Protein AF-A0A091B925-F1 (afdb_monomer)

Foldseek 3Di:
DDDDDDDDDDDDDDDDDDDDDDDDDDDDDDDDDDDDDDDDDDDDDDDDDDDDDDPPPDPPPDPPPQPPDQDPDAAAFDPLVLVLLVQLVVLLVVLVVCVVVPDDLVRLLVSLVSLLVSLVSCVVDGDDDPVLVVNCVVLNVLSNVLSVCCNPPNRDVVSSVSSVVSSVVVVSRYDDPVSVVVVVVVD

Secondary structure (DSSP, 8-state):
-------PPP----------------------------------------------------------PPPSSPEEPPHHHHHHHHHHHHHHHHHHHHTTTT--HHHHHH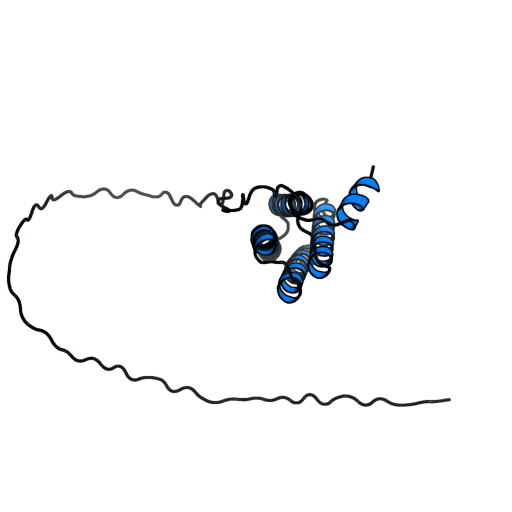HHHHHHHHHHHHHHH----HHHHHHHHHHHHHHHHHHHHHHHH---HHHHHHHHHHHHHHHHHEE-HHHHHHHHTT-

Radius of gyration: 28.23 Å; Cα contacts (8 Å, |Δi|>4): 114; chains: 1; bounding box: 94×61×62 Å

pLDDT: mean 75.88, std 23.44, range [34.59, 98.88]

Sequence (187 aa):
MENAMHPTLPHALVALVLALPALVASSAGGEPPVDAQSTQATEHDGAHAAEDAQDGHGNHGHDADADAGLPATRWASDAPLREGMRRVRAATEALSHGAHGHLDEAQVKAVAAELEAAVQDMIARCRLDPEPDAALHPLLASVLRASAALAAEGFDPSVLADLEAVLARYPQLFEDADWSEDHNASA

Solvent-accessible surface area (backbone atoms only — not comparable to full-atom values): 12235 Å² total; per-residue (Å²): 137,86,79,88,76,88,84,84,82,83,85,83,82,81,86,84,82,89,80,89,81,84,88,84,90,86,88,82,90,84,85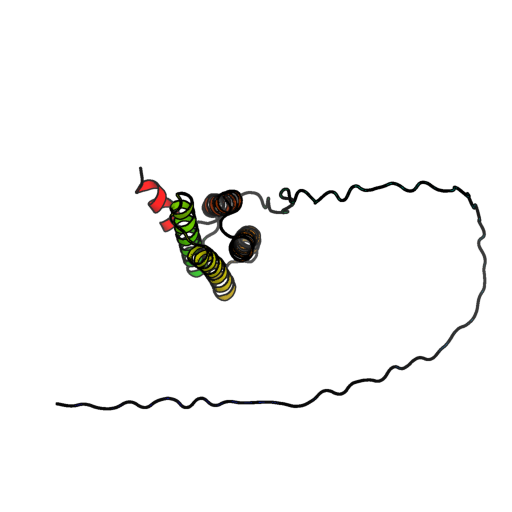,88,84,88,87,82,88,84,90,82,88,82,88,81,91,80,82,88,81,90,81,80,83,79,87,67,79,71,76,84,69,77,85,58,98,60,78,74,67,78,54,99,62,55,40,82,59,54,71,43,47,55,51,23,53,50,50,41,48,54,41,50,51,54,50,56,61,21,72,78,77,71,55,52,69,73,52,34,35,50,39,16,52,50,39,39,52,28,49,55,50,22,73,76,59,51,84,66,58,71,66,63,43,61,67,43,47,59,50,51,52,50,44,44,51,40,18,52,46,24,57,75,74,34,90,49,74,65,49,51,50,53,49,52,48,43,63,65,47,46,71,57,45,32,48,53,74,71,69,59,53,61,66,64,75,77,111

Mean predicted aligned error: 17.0 Å

Nearest PDB structures (foldseek):
  6dhz-assembly1_C-2  TM=6.726E-01  e=5.330E-01  Escherichia coli
  6dhz-assembly1_D-2  TM=6.353E-01  e=5.330E-01  Escherichia coli
  4z36-assembly1_A  TM=6.708E-01  e=1.059E+00  Homo sapiens
  5uig-assembly1_A  TM=5.022E-01  e=2.104E+00  Homo sapiens
  9ivk-assembly1_A  TM=5.289E-01  e=3.385E+00  artificial sequences

Organism: NCBI:txid1384056

Structure (mmCIF, N/CA/C/O backbone):
data_AF-A0A091B925-F1
#
_entry.id   AF-A0A091B925-F1
#
loop_
_atom_site.group_PDB
_atom_site.id
_atom_site.type_symbol
_atom_site.label_atom_id
_atom_site.label_alt_id
_atom_site.label_comp_id
_atom_site.label_asym_id
_atom_site.label_entity_id
_atom_site.label_seq_id
_atom_site.pdbx_PDB_ins_code
_atom_site.Cartn_x
_atom_site.Cartn_y
_atom_site.Cartn_z
_atom_site.occupancy
_atom_site.B_iso_or_equiv
_atom_site.auth_seq_id
_atom_site.auth_comp_id
_atom_site.auth_asym_id
_atom_site.auth_atom_id
_atom_site.pdbx_PDB_model_num
ATOM 1 N N . MET A 1 1 ? -42.451 -24.963 -19.418 1.00 47.03 1 MET A N 1
ATOM 2 C CA . MET A 1 1 ? -41.363 -25.239 -20.378 1.00 47.03 1 MET A CA 1
ATOM 3 C C . MET A 1 1 ? -40.070 -24.768 -19.722 1.00 47.03 1 MET A C 1
ATOM 5 O O . MET A 1 1 ? -39.541 -23.730 -20.075 1.00 47.03 1 MET A O 1
ATOM 9 N N . GLU A 1 2 ? -39.721 -25.282 -18.545 1.00 48.41 2 GLU A N 1
ATOM 10 C CA . GLU A 1 2 ? -39.121 -26.612 -18.332 1.00 48.41 2 GLU A CA 1
ATOM 11 C C . GLU A 1 2 ? -37.857 -26.817 -19.169 1.00 48.41 2 GLU A C 1
ATOM 13 O O . GLU A 1 2 ? -37.942 -27.154 -20.344 1.00 48.41 2 GLU A O 1
ATOM 18 N N . ASN A 1 3 ? -36.706 -26.602 -18.529 1.00 49.66 3 ASN A N 1
ATOM 19 C CA . ASN A 1 3 ? -35.538 -27.483 -18.586 1.00 49.66 3 ASN A CA 1
ATOM 20 C C . ASN A 1 3 ? -34.668 -27.103 -17.366 1.00 49.66 3 ASN A C 1
ATOM 22 O O . ASN A 1 3 ? -34.204 -25.970 -17.287 1.00 49.66 3 ASN A O 1
ATOM 26 N N . ALA A 1 4 ? -34.729 -27.845 -16.252 1.00 54.50 4 ALA A N 1
ATOM 27 C CA . ALA A 1 4 ? -33.903 -29.027 -15.945 1.00 54.50 4 ALA A CA 1
ATOM 28 C C . ALA A 1 4 ? -32.396 -28.717 -16.013 1.00 54.50 4 ALA A C 1
ATOM 30 O O . ALA A 1 4 ? -31.941 -28.107 -16.967 1.00 54.50 4 ALA A O 1
ATOM 31 N N . MET A 1 5 ? -31.504 -29.159 -15.137 1.00 55.31 5 MET A N 1
ATOM 32 C CA . MET A 1 5 ? -31.482 -29.949 -13.904 1.00 55.31 5 MET A CA 1
ATOM 33 C C . MET A 1 5 ? -29.967 -30.005 -13.611 1.00 55.31 5 MET A C 1
ATOM 35 O O . MET A 1 5 ? -29.186 -30.255 -14.529 1.00 55.31 5 MET A O 1
ATOM 39 N N . HIS A 1 6 ? -29.533 -29.719 -12.384 1.00 53.41 6 HIS A N 1
ATOM 40 C CA . HIS A 1 6 ? -28.112 -29.742 -11.999 1.00 53.41 6 HIS A CA 1
ATOM 41 C C . HIS A 1 6 ? -27.487 -31.135 -12.198 1.00 53.41 6 HIS A C 1
ATOM 43 O O . HIS A 1 6 ? -28.200 -32.141 -12.183 1.00 53.41 6 HIS A O 1
ATOM 49 N N . PRO A 1 7 ? -26.149 -31.227 -12.240 1.00 60.53 7 PRO A N 1
ATOM 50 C CA . PRO A 1 7 ? -25.552 -31.994 -11.149 1.00 60.53 7 PRO A CA 1
ATOM 51 C C . PRO A 1 7 ? -24.355 -31.330 -10.458 1.00 60.53 7 PRO A C 1
ATOM 53 O O . PRO A 1 7 ? -23.437 -30.774 -11.054 1.00 60.53 7 PRO A O 1
ATOM 56 N N . THR A 1 8 ? -24.424 -31.474 -9.143 1.00 56.66 8 THR A N 1
ATOM 57 C CA . THR A 1 8 ? -23.471 -31.203 -8.071 1.00 56.66 8 THR A CA 1
ATOM 58 C C . THR A 1 8 ? -22.206 -32.061 -8.178 1.00 56.66 8 THR A C 1
ATOM 60 O O . THR A 1 8 ? -22.306 -33.279 -8.335 1.00 56.66 8 THR A O 1
ATOM 63 N N . LEU A 1 9 ? -21.024 -31.456 -8.019 1.00 60.53 9 LEU A N 1
ATOM 64 C CA . LEU A 1 9 ? -19.755 -32.180 -7.884 1.00 60.53 9 LEU A CA 1
ATOM 65 C C . LEU A 1 9 ? -19.585 -32.752 -6.457 1.00 60.53 9 LEU A C 1
ATOM 67 O O . LEU A 1 9 ? -19.847 -32.037 -5.485 1.00 60.53 9 LEU A O 1
ATOM 71 N N . PRO A 1 10 ? -19.112 -34.003 -6.293 1.00 63.59 10 PRO A N 1
ATOM 72 C CA . PRO A 1 10 ? -18.799 -34.561 -4.982 1.00 63.59 10 PRO A CA 1
ATOM 73 C C . PRO A 1 10 ? -17.439 -34.071 -4.459 1.00 63.59 10 PRO A C 1
ATOM 75 O O . PRO A 1 10 ? -16.431 -34.090 -5.163 1.00 63.59 10 PRO A O 1
ATOM 78 N N . HIS A 1 11 ? -17.425 -33.682 -3.184 1.00 46.53 11 HIS A N 1
ATOM 79 C CA . HIS A 1 11 ? -16.225 -33.388 -2.405 1.00 46.53 11 HIS A CA 1
ATOM 80 C C . HIS A 1 11 ? -15.493 -34.701 -2.090 1.00 46.53 11 HIS A C 1
ATOM 82 O O . HIS A 1 11 ? -15.976 -35.508 -1.295 1.00 46.53 11 HIS A O 1
ATOM 88 N N . ALA A 1 12 ? -14.331 -34.924 -2.705 1.00 56.81 12 ALA A N 1
ATOM 89 C CA . ALA A 1 12 ? -13.431 -36.007 -2.324 1.00 56.81 12 ALA A CA 1
ATOM 90 C C . ALA A 1 12 ? -12.520 -35.526 -1.186 1.00 56.81 12 ALA A C 1
ATOM 92 O O . ALA A 1 12 ? -11.548 -34.803 -1.387 1.00 56.81 12 ALA A O 1
ATOM 93 N N . LEU A 1 13 ? -12.889 -35.921 0.027 1.00 50.81 13 LEU A N 1
ATOM 94 C CA . LEU A 1 13 ? -12.159 -35.709 1.268 1.00 50.81 13 LEU A CA 1
ATOM 95 C C . LEU A 1 13 ? -11.029 -36.753 1.331 1.00 50.81 13 LEU A C 1
ATOM 97 O O . LEU A 1 13 ? -11.286 -37.923 1.605 1.00 50.81 13 LEU A O 1
ATOM 101 N N . VAL A 1 14 ? -9.787 -36.364 1.029 1.00 49.97 14 VAL A N 1
ATOM 102 C CA . VAL A 1 14 ? -8.609 -37.227 1.226 1.00 49.97 14 VAL A CA 1
ATOM 103 C C . VAL A 1 14 ? -7.967 -36.858 2.557 1.00 49.97 14 VAL A C 1
ATOM 105 O O . VAL A 1 14 ? -7.179 -35.923 2.655 1.00 49.97 14 VAL A O 1
ATOM 108 N N . ALA A 1 15 ? -8.339 -37.599 3.598 1.00 49.47 15 ALA A N 1
ATOM 109 C CA . ALA A 1 15 ? -7.610 -37.633 4.856 1.00 49.47 15 ALA A CA 1
ATOM 110 C C . ALA A 1 15 ? -6.413 -38.584 4.698 1.00 49.47 15 ALA A C 1
ATOM 112 O O . ALA A 1 15 ? -6.598 -39.796 4.589 1.00 49.47 15 ALA A O 1
ATOM 113 N N . LEU A 1 16 ? -5.193 -38.042 4.684 1.00 47.53 16 LEU A N 1
ATOM 114 C CA . LEU A 1 16 ? -3.962 -38.824 4.802 1.00 47.53 16 LEU A CA 1
ATOM 115 C C . LEU A 1 16 ? -3.342 -38.554 6.176 1.00 47.53 16 LEU A C 1
ATOM 117 O O . LEU A 1 16 ? -2.737 -37.515 6.420 1.00 47.53 16 LEU A O 1
ATOM 121 N N . VAL A 1 17 ? -3.554 -39.509 7.076 1.00 51.56 17 VAL A N 1
ATOM 122 C CA . VAL A 1 17 ? -2.913 -39.627 8.390 1.00 51.56 17 VAL A CA 1
ATOM 123 C C . VAL A 1 17 ? -1.756 -40.627 8.261 1.00 51.56 17 VAL A C 1
ATOM 125 O O . VAL A 1 17 ? -1.855 -41.543 7.446 1.00 51.56 17 VAL A O 1
ATOM 128 N N . LEU A 1 18 ? -0.759 -40.496 9.153 1.00 44.75 18 LEU A N 1
ATOM 129 C CA . LEU A 1 18 ? 0.352 -41.417 9.492 1.00 44.75 18 LEU A CA 1
ATOM 130 C C . LEU A 1 18 ? 1.695 -41.036 8.833 1.00 44.75 18 LEU A C 1
ATOM 132 O O . LEU A 1 18 ? 1.757 -40.850 7.629 1.00 44.75 18 LEU A O 1
ATOM 136 N N . ALA A 1 19 ? 2.834 -40.944 9.525 1.00 52.28 19 ALA A N 1
ATOM 137 C CA . ALA A 1 19 ? 3.183 -41.217 10.918 1.00 52.28 19 ALA A CA 1
ATOM 138 C C . ALA A 1 19 ? 4.544 -40.558 11.243 1.00 52.28 19 ALA A C 1
ATOM 140 O O . ALA A 1 19 ? 5.420 -40.484 10.382 1.00 52.28 19 ALA A O 1
ATOM 141 N N . LEU A 1 20 ? 4.733 -40.136 12.497 1.00 50.06 20 LEU A N 1
ATOM 142 C CA . LEU A 1 20 ? 6.056 -39.881 13.082 1.00 50.06 20 LEU A CA 1
ATOM 143 C C . LEU A 1 20 ? 6.790 -41.208 13.342 1.00 50.06 20 LEU A C 1
ATOM 145 O O . LEU A 1 20 ? 6.153 -42.195 13.719 1.00 50.06 20 LEU A O 1
ATOM 149 N N . PRO A 1 21 ? 8.131 -41.186 13.314 1.00 57.44 21 PRO A N 1
ATOM 150 C CA . PRO A 1 21 ? 8.841 -41.699 14.478 1.00 57.44 21 PRO A CA 1
ATOM 151 C C . PRO A 1 21 ? 9.895 -40.718 14.998 1.00 57.44 21 PRO A C 1
ATOM 153 O O . PRO A 1 21 ? 10.630 -40.071 14.254 1.00 57.44 21 PRO A O 1
ATOM 156 N N . ALA A 1 22 ? 9.950 -40.650 16.324 1.00 46.91 22 ALA A N 1
ATOM 157 C CA . ALA A 1 22 ? 10.976 -39.982 17.095 1.00 46.91 22 ALA A CA 1
ATOM 158 C C . ALA A 1 22 ? 12.236 -40.857 17.243 1.00 46.91 22 ALA A C 1
ATOM 160 O O . ALA A 1 22 ? 12.144 -42.079 17.335 1.00 46.91 22 ALA A O 1
ATOM 161 N N . LEU A 1 23 ? 13.364 -40.160 17.417 1.00 51.34 23 LEU A N 1
ATOM 162 C CA . LEU A 1 23 ? 14.467 -40.473 18.332 1.00 51.34 23 LEU A CA 1
ATOM 163 C C . LEU A 1 23 ? 15.472 -41.582 17.959 1.00 51.34 23 LEU A C 1
ATOM 165 O O . LEU A 1 23 ? 15.222 -42.769 18.136 1.00 51.34 23 LEU A O 1
ATOM 169 N N . VAL A 1 24 ? 16.712 -41.157 17.689 1.00 56.16 24 VAL A N 1
ATOM 170 C CA . VAL A 1 24 ? 17.882 -41.727 18.377 1.00 56.16 24 VAL A CA 1
ATOM 171 C C . VAL A 1 24 ? 18.964 -40.657 18.566 1.00 56.16 24 VAL A C 1
ATOM 173 O O . VAL A 1 24 ? 19.445 -40.049 17.614 1.00 56.16 24 VAL A O 1
ATOM 176 N N . ALA A 1 25 ? 19.312 -40.413 19.828 1.00 50.16 25 ALA A N 1
ATOM 177 C CA . ALA A 1 25 ? 20.512 -39.700 20.239 1.00 50.16 25 ALA A CA 1
ATOM 178 C C . ALA A 1 25 ? 21.694 -40.678 20.203 1.00 50.16 25 ALA A C 1
ATOM 180 O O . ALA A 1 25 ? 21.586 -41.781 20.736 1.00 50.16 25 ALA A O 1
ATOM 181 N N . SER A 1 26 ? 22.816 -40.279 19.602 1.00 61.00 26 SER A N 1
ATOM 182 C CA . SER A 1 26 ? 24.064 -41.043 19.653 1.00 61.00 26 SER A CA 1
ATOM 183 C C . SER A 1 26 ? 25.193 -40.128 20.110 1.00 61.00 26 SER A C 1
ATOM 185 O O . SER A 1 26 ? 25.661 -39.278 19.356 1.00 61.00 26 SER A O 1
ATOM 187 N N . SER A 1 27 ? 25.608 -40.303 21.362 1.00 53.34 27 SER A N 1
ATOM 188 C CA . SER A 1 27 ? 26.758 -39.662 21.993 1.00 53.34 27 SER A CA 1
ATOM 189 C C . SER A 1 27 ? 27.808 -40.716 22.356 1.00 53.34 27 SER A C 1
ATOM 191 O O . SER A 1 27 ? 27.536 -41.642 23.113 1.00 53.34 27 SER A O 1
ATOM 193 N N . ALA A 1 28 ? 29.011 -40.555 21.807 1.00 53.72 28 ALA A N 1
ATOM 194 C CA . ALA A 1 28 ? 30.304 -41.095 22.252 1.00 53.72 28 ALA A CA 1
ATOM 195 C C . ALA A 1 28 ? 31.346 -40.430 21.327 1.00 53.72 28 ALA A C 1
ATOM 197 O O . ALA A 1 28 ? 31.184 -40.488 20.115 1.00 53.72 28 ALA A O 1
ATOM 198 N N . GLY A 1 29 ? 32.344 -39.666 21.764 1.00 46.50 29 GLY A N 1
ATOM 199 C CA . GLY A 1 29 ? 33.249 -39.872 22.890 1.00 46.50 29 GLY A CA 1
ATOM 200 C C . GLY A 1 29 ? 34.633 -40.179 22.303 1.00 46.50 29 GLY A C 1
ATOM 201 O O . GLY A 1 29 ? 34.849 -41.296 21.844 1.00 46.50 29 GLY A O 1
ATOM 202 N N . GLY A 1 30 ? 35.540 -39.193 22.274 1.00 37.44 30 GLY A N 1
ATOM 203 C CA . GLY A 1 30 ? 36.900 -39.377 21.750 1.00 37.44 30 GLY A CA 1
ATOM 204 C C . GLY A 1 30 ? 37.791 -38.127 21.786 1.00 37.44 30 GLY A C 1
ATOM 205 O O . GLY A 1 30 ? 38.019 -37.510 20.753 1.00 37.44 30 GLY A O 1
ATOM 206 N N . GLU A 1 31 ? 38.317 -37.786 22.964 1.00 44.22 31 GLU A N 1
ATOM 207 C CA . GLU A 1 31 ? 39.637 -37.129 23.137 1.00 44.22 31 GLU A CA 1
ATOM 208 C C . GLU A 1 31 ? 40.708 -38.246 23.290 1.00 44.22 31 GLU A C 1
ATOM 210 O O . GLU A 1 31 ? 40.268 -39.378 23.535 1.00 44.22 31 GLU A O 1
ATOM 215 N N . PRO A 1 32 ? 42.059 -38.055 23.222 1.00 56.16 32 PRO A N 1
ATOM 216 C CA . PRO A 1 32 ? 42.910 -36.850 23.431 1.00 56.16 32 PRO A CA 1
ATOM 217 C C . PRO A 1 32 ? 44.149 -36.840 22.449 1.00 56.16 32 PRO A C 1
ATOM 219 O O . PRO A 1 32 ? 44.028 -37.482 21.404 1.00 56.16 32 PRO A O 1
ATOM 222 N N . PRO A 1 33 ? 45.357 -36.245 22.690 1.00 54.19 33 PRO A N 1
ATOM 223 C CA . PRO A 1 33 ? 45.848 -35.373 23.765 1.00 54.19 33 PRO A CA 1
ATOM 224 C C . PRO A 1 33 ? 46.603 -34.085 23.338 1.00 54.19 33 PRO A C 1
ATOM 226 O O . PRO A 1 33 ? 46.914 -33.828 22.179 1.00 54.19 33 PRO A O 1
ATOM 229 N N . VAL A 1 34 ? 46.875 -33.311 24.391 1.00 57.69 34 VAL A N 1
ATOM 230 C CA . VAL A 1 34 ? 47.613 -32.053 24.577 1.00 57.69 34 VAL A CA 1
ATOM 231 C C . VAL A 1 34 ? 49.045 -32.008 24.021 1.00 57.69 34 VAL A C 1
ATOM 233 O O . VAL A 1 34 ? 49.741 -33.014 24.060 1.00 57.69 34 VAL A O 1
ATOM 236 N N . ASP A 1 35 ? 49.496 -30.820 23.586 1.00 42.41 35 ASP A N 1
ATOM 237 C CA . ASP A 1 35 ? 50.653 -30.101 24.159 1.00 42.41 35 ASP A CA 1
ATOM 238 C C . ASP A 1 35 ? 50.904 -28.732 23.478 1.00 42.41 35 ASP A C 1
ATOM 240 O O . ASP A 1 35 ? 50.524 -28.509 22.332 1.00 42.41 35 ASP A O 1
ATOM 244 N N . ALA A 1 36 ? 51.618 -27.859 24.204 1.00 47.78 36 ALA A N 1
ATOM 245 C CA . ALA A 1 36 ? 52.226 -26.573 23.805 1.00 47.78 36 ALA A CA 1
ATOM 246 C C . ALA A 1 36 ? 51.428 -25.261 24.017 1.00 47.78 36 ALA A C 1
ATOM 248 O O . ALA A 1 36 ? 51.025 -24.560 23.095 1.00 47.78 36 ALA A O 1
ATOM 249 N N . GLN A 1 37 ? 51.304 -24.910 25.301 1.00 40.31 37 GLN A N 1
ATOM 250 C CA . GLN A 1 37 ? 51.624 -23.604 25.914 1.00 40.31 37 GLN A CA 1
ATOM 251 C C . GLN A 1 37 ? 51.848 -22.384 24.989 1.00 40.31 37 GLN A C 1
ATOM 253 O O . GLN A 1 37 ? 52.835 -22.296 24.261 1.00 40.31 37 GLN A O 1
ATOM 258 N N . SER A 1 38 ? 51.067 -21.328 25.225 1.00 44.31 38 SER A N 1
ATOM 259 C CA . SER A 1 38 ? 51.605 -19.966 25.336 1.00 44.31 38 SER A CA 1
ATOM 260 C C . SER A 1 38 ? 50.782 -19.168 26.342 1.00 44.31 38 SER A C 1
ATOM 262 O O . SER A 1 38 ? 49.601 -18.894 26.162 1.00 44.31 38 SER A O 1
ATOM 264 N N . THR A 1 39 ? 51.440 -18.866 27.452 1.00 44.19 39 THR A N 1
ATOM 265 C CA . THR A 1 39 ? 50.994 -18.066 28.587 1.00 44.19 39 THR A CA 1
ATOM 266 C C . THR A 1 39 ? 50.796 -16.598 28.210 1.00 44.19 39 THR A C 1
ATOM 268 O O . THR A 1 39 ? 51.694 -16.010 27.607 1.00 44.19 39 THR A O 1
ATOM 271 N N . GLN A 1 40 ? 49.707 -15.984 28.679 1.00 46.31 40 GLN A N 1
ATOM 272 C CA . GLN A 1 40 ? 49.748 -14.711 29.414 1.00 46.31 40 GLN A CA 1
ATOM 273 C C . GLN A 1 40 ? 48.387 -14.432 30.064 1.00 46.31 40 GLN A C 1
ATOM 275 O O . GLN A 1 40 ? 47.397 -14.156 29.393 1.00 46.31 40 GLN A O 1
ATOM 280 N N . ALA A 1 41 ? 48.374 -14.535 31.391 1.00 45.00 41 ALA A N 1
ATOM 281 C CA . ALA A 1 41 ? 47.340 -14.006 32.259 1.00 45.00 41 ALA A CA 1
ATOM 282 C C . ALA A 1 41 ? 47.601 -12.511 32.486 1.00 45.00 41 ALA A C 1
ATOM 284 O O . ALA A 1 41 ? 48.738 -12.137 32.764 1.00 45.00 41 ALA A O 1
ATOM 285 N N . THR A 1 42 ? 46.548 -11.700 32.425 1.00 44.56 42 THR A N 1
ATOM 286 C CA . THR A 1 42 ? 46.383 -10.542 33.309 1.00 44.56 42 THR A CA 1
ATOM 287 C C . THR A 1 42 ? 44.908 -10.463 33.658 1.00 44.56 42 THR A C 1
ATOM 289 O O . THR A 1 42 ? 44.058 -10.155 32.826 1.00 44.56 42 THR A O 1
ATOM 292 N N . GLU A 1 43 ? 44.642 -10.799 34.909 1.00 39.94 43 GLU A N 1
ATOM 293 C CA . GLU A 1 43 ? 43.401 -10.590 35.630 1.00 39.94 43 GLU A CA 1
ATOM 294 C C . GLU A 1 43 ? 43.328 -9.101 36.018 1.00 39.94 43 GLU A C 1
ATOM 296 O O . GLU A 1 43 ? 44.314 -8.542 36.501 1.00 39.94 43 GLU A O 1
ATOM 301 N N . HIS A 1 44 ? 42.182 -8.446 35.819 1.00 43.97 44 HIS A N 1
ATOM 302 C CA . HIS A 1 44 ? 41.852 -7.206 36.523 1.00 43.97 44 HIS A CA 1
ATOM 303 C C . HIS A 1 44 ? 40.441 -7.355 37.095 1.00 43.97 44 HIS A C 1
ATOM 305 O O . HIS A 1 44 ? 39.450 -7.382 36.367 1.00 43.97 44 HIS A O 1
ATOM 311 N N . ASP A 1 45 ? 40.412 -7.522 38.412 1.00 44.38 45 ASP A N 1
ATOM 312 C CA . ASP A 1 45 ? 39.249 -7.508 39.290 1.00 44.38 45 ASP A CA 1
ATOM 313 C C . ASP A 1 45 ? 38.647 -6.093 39.333 1.00 44.38 45 ASP A C 1
ATOM 315 O O . ASP A 1 45 ? 39.362 -5.110 39.529 1.00 44.38 45 ASP A O 1
ATOM 319 N N . GLY A 1 46 ? 37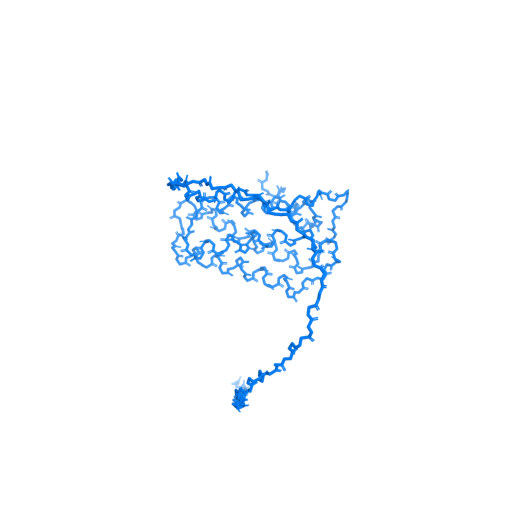.338 -5.974 39.114 1.00 40.16 46 GLY A N 1
ATOM 320 C CA . GLY A 1 46 ? 36.638 -4.692 39.076 1.00 40.16 46 GLY A CA 1
ATOM 321 C C . GLY A 1 46 ? 35.150 -4.869 39.343 1.00 40.16 46 GLY A C 1
ATOM 322 O O . GLY A 1 46 ? 34.374 -5.193 38.451 1.00 40.16 46 GLY A O 1
ATOM 323 N N . ALA A 1 47 ? 34.786 -4.686 40.605 1.00 40.66 47 ALA A N 1
ATOM 324 C CA . ALA A 1 47 ? 33.466 -4.867 41.181 1.00 40.66 47 ALA A CA 1
ATOM 325 C C . ALA A 1 47 ? 32.385 -3.868 40.702 1.00 40.66 47 ALA A C 1
ATOM 327 O O . ALA A 1 47 ? 32.657 -2.695 40.474 1.00 40.66 47 ALA A O 1
ATOM 328 N N . HIS A 1 48 ? 31.146 -4.376 40.679 1.00 42.88 48 HIS A N 1
ATOM 329 C CA . HIS A 1 48 ? 29.839 -3.730 40.885 1.00 42.88 48 HIS A CA 1
ATOM 330 C C . HIS A 1 48 ? 29.590 -2.299 40.362 1.00 42.88 48 HIS A C 1
ATOM 332 O O . HIS A 1 48 ? 29.897 -1.317 41.033 1.00 42.88 48 HIS A O 1
ATOM 338 N N . ALA A 1 49 ? 28.772 -2.207 39.311 1.00 39.44 49 ALA A N 1
ATOM 339 C CA . ALA A 1 49 ? 27.705 -1.213 39.228 1.00 39.44 49 ALA A CA 1
ATOM 340 C C . ALA A 1 49 ? 26.475 -1.859 38.575 1.00 39.44 49 ALA A C 1
ATOM 342 O O . ALA A 1 49 ? 26.539 -2.390 37.469 1.00 39.44 49 ALA A O 1
ATOM 343 N N . ALA A 1 50 ? 25.373 -1.893 39.323 1.00 47.56 50 ALA A N 1
ATOM 344 C CA . ALA A 1 50 ? 24.052 -2.141 38.779 1.00 47.56 50 ALA A CA 1
ATOM 345 C C . ALA A 1 50 ? 23.595 -0.835 38.129 1.00 47.56 50 ALA A C 1
ATO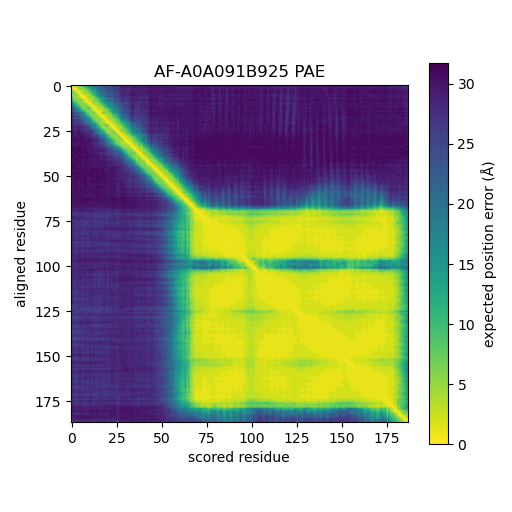M 347 O O . ALA A 1 50 ? 23.374 0.149 38.834 1.00 47.56 50 ALA A O 1
ATOM 348 N N . GLU A 1 51 ? 23.471 -0.833 36.807 1.00 42.19 51 GLU A N 1
ATOM 349 C CA . GLU A 1 51 ? 22.801 0.238 36.083 1.00 42.19 51 GLU A CA 1
ATOM 350 C C . GLU A 1 51 ? 21.386 -0.210 35.725 1.00 42.19 51 GLU A C 1
ATOM 352 O O . GLU A 1 51 ? 21.139 -1.157 34.979 1.00 42.19 51 GLU A O 1
ATOM 357 N N . ASP A 1 52 ? 20.481 0.473 36.414 1.00 40.25 52 ASP A N 1
ATOM 358 C CA . ASP A 1 52 ? 19.044 0.521 36.268 1.00 40.25 52 ASP A CA 1
ATOM 359 C C . ASP A 1 52 ? 18.644 1.028 34.876 1.00 40.25 52 ASP A C 1
ATOM 361 O O . ASP A 1 52 ? 19.187 2.006 34.367 1.00 40.25 52 ASP A O 1
ATOM 365 N N . ALA A 1 53 ? 17.674 0.314 34.307 1.00 49.06 53 ALA A N 1
ATOM 366 C CA . ALA A 1 53 ? 16.648 0.765 33.379 1.00 49.06 53 ALA A CA 1
ATOM 367 C C . ALA A 1 53 ? 16.989 1.909 32.412 1.00 49.06 53 ALA A C 1
ATOM 369 O O . ALA A 1 53 ? 16.816 3.081 32.734 1.00 49.06 53 ALA A O 1
ATOM 370 N N . GLN A 1 54 ? 17.199 1.541 31.147 1.00 46.22 54 GLN A N 1
ATOM 371 C CA . GLN A 1 54 ? 16.483 2.184 30.045 1.00 46.22 54 GLN A CA 1
ATOM 372 C C . GLN A 1 54 ? 16.007 1.096 29.078 1.00 46.22 54 GLN A C 1
ATOM 374 O O . GLN A 1 54 ? 16.682 0.761 28.107 1.00 46.22 54 GLN A O 1
ATOM 379 N N . ASP A 1 55 ? 14.827 0.536 29.363 1.00 44.91 55 ASP A N 1
ATOM 380 C CA . ASP A 1 55 ? 13.957 -0.025 28.327 1.00 44.91 55 ASP A CA 1
ATOM 381 C C . ASP A 1 55 ? 13.543 1.155 27.439 1.00 44.91 55 ASP A C 1
ATOM 383 O O . ASP A 1 55 ? 12.545 1.841 27.653 1.00 44.91 55 ASP A O 1
ATOM 387 N N . GLY A 1 56 ? 14.434 1.505 26.517 1.00 39.62 56 GLY A N 1
ATOM 388 C CA . GLY A 1 56 ? 14.090 2.346 25.398 1.00 39.62 56 GLY A CA 1
ATOM 389 C C . GLY A 1 56 ? 13.196 1.501 24.518 1.00 39.62 56 GLY A C 1
ATOM 390 O O . GLY A 1 56 ? 13.704 0.710 23.726 1.00 39.62 56 GLY A O 1
ATOM 391 N N . HIS A 1 57 ? 11.879 1.657 24.665 1.00 50.97 57 HIS A N 1
ATOM 392 C CA . HIS A 1 57 ? 10.950 1.331 23.597 1.00 50.97 57 HIS A CA 1
ATOM 393 C C . HIS A 1 57 ? 11.504 1.977 22.336 1.00 50.97 57 HIS A C 1
ATOM 395 O O . HIS A 1 57 ? 11.498 3.203 22.192 1.00 50.97 57 HIS A O 1
ATOM 401 N N . GLY A 1 58 ? 12.098 1.126 21.500 1.00 42.16 58 GLY A N 1
ATOM 402 C CA . GLY A 1 58 ? 12.729 1.517 20.265 1.00 42.16 58 GLY A CA 1
ATOM 403 C C . GLY A 1 58 ? 11.721 2.343 19.502 1.00 42.16 58 GLY A C 1
ATOM 404 O O . GLY A 1 58 ? 10.671 1.851 19.099 1.00 42.16 58 GLY A O 1
ATOM 405 N N . ASN A 1 59 ? 12.044 3.618 19.343 1.00 42.56 59 ASN A N 1
ATOM 406 C CA . ASN A 1 59 ? 11.536 4.414 18.256 1.00 42.56 59 ASN A CA 1
ATOM 407 C C . ASN A 1 59 ? 11.776 3.575 16.997 1.00 42.56 59 ASN A C 1
ATOM 409 O O . ASN A 1 59 ? 12.902 3.531 16.504 1.00 42.56 59 ASN A O 1
ATOM 413 N N . HIS A 1 60 ? 10.745 2.879 16.507 1.00 47.47 60 HIS A N 1
ATOM 414 C CA . HIS A 1 60 ? 10.713 2.281 15.175 1.00 47.47 60 HIS A CA 1
ATOM 415 C C . HIS A 1 60 ? 10.655 3.419 14.146 1.00 47.47 60 HIS A C 1
ATOM 417 O O . HIS A 1 60 ? 9.755 3.514 13.320 1.00 47.47 60 HIS A O 1
ATOM 423 N N . GLY A 1 61 ? 11.600 4.348 14.245 1.00 41.47 61 GLY A N 1
ATOM 424 C CA . GLY A 1 61 ? 11.847 5.361 13.253 1.00 41.47 61 GLY A CA 1
ATOM 425 C C . GLY A 1 61 ? 12.581 4.680 12.130 1.00 41.47 61 GLY A C 1
ATOM 426 O O . GLY A 1 61 ? 13.791 4.569 12.195 1.00 41.47 61 GLY A O 1
ATOM 427 N N . HIS A 1 62 ? 11.823 4.218 11.141 1.00 49.06 62 HIS A N 1
ATOM 428 C CA . HIS A 1 62 ? 12.216 4.239 9.737 1.00 49.06 62 HIS A CA 1
ATOM 429 C C . HIS A 1 62 ? 13.654 3.806 9.383 1.00 49.06 62 HIS A C 1
ATOM 431 O O . HIS A 1 62 ? 14.197 4.275 8.389 1.00 49.06 62 HIS A O 1
ATOM 437 N N . ASP A 1 63 ? 14.240 2.831 10.077 1.00 41.34 63 ASP A N 1
ATOM 438 C CA . ASP A 1 63 ? 15.341 2.037 9.524 1.00 41.34 63 ASP A CA 1
ATOM 439 C C . ASP A 1 63 ? 14.744 0.974 8.593 1.00 41.34 63 ASP A C 1
ATOM 441 O O . ASP A 1 63 ? 14.813 -0.233 8.815 1.00 41.34 63 ASP A O 1
ATOM 445 N N . ALA A 1 64 ? 14.050 1.447 7.561 1.00 48.09 64 ALA A N 1
ATOM 446 C CA . ALA A 1 64 ? 13.902 0.679 6.351 1.00 48.09 64 ALA A CA 1
ATOM 447 C C . ALA A 1 64 ? 15.090 1.087 5.487 1.00 48.09 64 ALA A C 1
ATOM 449 O O . ALA A 1 64 ? 15.136 2.207 4.978 1.00 48.09 64 ALA A O 1
ATOM 450 N N . ASP A 1 65 ? 16.045 0.178 5.315 1.00 45.75 65 ASP A N 1
ATOM 451 C CA . ASP A 1 65 ? 16.876 0.095 4.119 1.00 45.75 65 ASP A CA 1
ATOM 452 C C . ASP A 1 65 ? 15.951 0.069 2.878 1.00 45.75 65 ASP A C 1
ATOM 454 O O . ASP A 1 65 ? 15.652 -0.976 2.308 1.00 45.75 65 ASP A O 1
ATOM 458 N N . ALA A 1 66 ? 15.378 1.217 2.520 1.00 48.88 66 ALA A N 1
ATOM 459 C CA . ALA A 1 66 ? 14.341 1.373 1.504 1.00 48.88 66 ALA A CA 1
ATOM 460 C C . ALA A 1 66 ? 14.501 2.680 0.721 1.00 48.88 66 ALA A C 1
ATOM 462 O O . ALA A 1 66 ? 13.581 3.095 0.022 1.00 48.88 66 ALA A O 1
ATOM 463 N N . ASP A 1 67 ? 15.682 3.299 0.761 1.00 53.59 67 ASP A N 1
ATOM 464 C CA . ASP A 1 67 ? 16.082 4.216 -0.304 1.00 53.59 67 ASP A CA 1
ATOM 465 C C . ASP A 1 67 ? 16.896 3.441 -1.345 1.00 53.59 67 ASP A C 1
ATOM 467 O O . ASP A 1 67 ? 18.065 3.704 -1.619 1.00 53.59 67 ASP A O 1
ATOM 471 N N . ALA A 1 68 ? 16.257 2.439 -1.958 1.00 59.31 68 ALA A N 1
ATOM 472 C CA . ALA A 1 68 ? 16.560 2.201 -3.357 1.00 59.31 68 ALA A CA 1
ATOM 473 C C . ALA A 1 68 ? 16.144 3.497 -4.065 1.00 59.31 68 ALA A C 1
ATOM 475 O O . ALA A 1 68 ? 14.950 3.807 -4.171 1.00 59.31 68 ALA A O 1
ATOM 476 N N . GLY A 1 69 ? 17.139 4.318 -4.406 1.00 74.00 69 GLY A N 1
ATOM 477 C CA . GLY A 1 69 ? 16.927 5.612 -5.041 1.00 74.00 69 GLY A CA 1
ATOM 478 C C . GLY A 1 69 ? 16.000 5.497 -6.253 1.00 74.00 69 GLY A C 1
ATOM 479 O O . GLY A 1 69 ? 15.830 4.426 -6.838 1.00 74.00 69 GLY A O 1
ATOM 480 N N . LEU A 1 70 ? 15.373 6.611 -6.630 1.00 88.00 70 LEU A N 1
ATOM 481 C CA . LEU A 1 70 ? 14.487 6.629 -7.794 1.00 88.00 70 LEU A CA 1
ATOM 482 C C . LEU A 1 70 ? 15.233 6.157 -9.051 1.00 88.00 70 LEU A C 1
ATOM 484 O O . LEU A 1 70 ? 16.363 6.603 -9.286 1.00 88.00 70 LEU A O 1
ATOM 488 N N . PRO A 1 71 ? 14.620 5.300 -9.885 1.00 91.62 71 PRO A N 1
ATOM 489 C CA . PRO A 1 71 ? 15.240 4.916 -11.138 1.00 91.62 71 PRO A CA 1
ATOM 490 C C . PRO A 1 71 ? 15.314 6.118 -12.085 1.00 91.62 71 PRO A C 1
ATOM 492 O O . PRO A 1 71 ? 14.443 6.990 -12.090 1.00 91.62 71 PRO A O 1
ATOM 495 N N . ALA A 1 72 ? 16.335 6.150 -12.946 1.00 91.19 72 ALA A N 1
ATOM 496 C CA . ALA A 1 72 ? 16.466 7.196 -13.968 1.00 91.19 72 ALA A CA 1
ATOM 497 C C . ALA A 1 72 ? 15.294 7.191 -14.972 1.00 91.19 72 ALA A C 1
ATOM 499 O O . ALA A 1 72 ? 14.998 8.198 -15.611 1.00 91.19 72 ALA A O 1
ATOM 500 N N . THR A 1 73 ? 14.633 6.046 -15.134 1.00 94.06 73 THR A N 1
ATOM 501 C C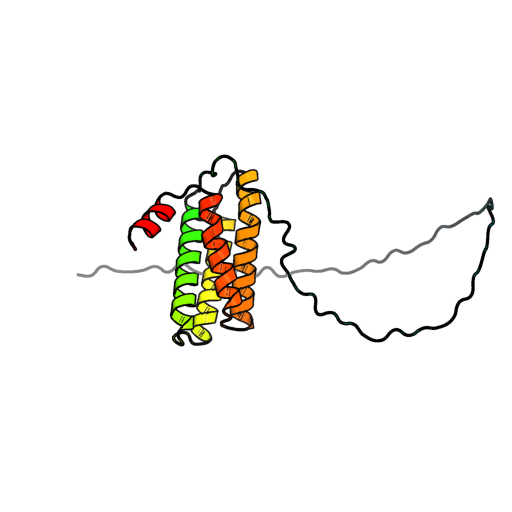A . THR A 1 73 ? 13.387 5.881 -15.883 1.00 94.06 73 THR A CA 1
ATOM 502 C C . THR A 1 73 ? 12.505 4.924 -15.104 1.00 94.06 73 THR A C 1
ATOM 504 O O . THR A 1 73 ? 12.984 3.887 -14.656 1.00 94.06 73 THR A O 1
ATOM 507 N N . ARG A 1 74 ? 11.229 5.273 -14.933 1.00 95.75 74 ARG A N 1
ATOM 508 C CA . ARG A 1 74 ? 10.259 4.417 -14.245 1.00 95.75 74 ARG A CA 1
ATOM 509 C C . ARG A 1 74 ? 10.160 3.056 -14.931 1.00 95.75 74 ARG A C 1
ATOM 511 O O . ARG A 1 74 ? 10.226 2.978 -16.155 1.00 95.75 74 ARG A O 1
ATOM 518 N N . TRP A 1 75 ? 9.990 1.997 -14.149 1.00 97.00 75 TRP A N 1
ATOM 519 C CA . TRP A 1 75 ? 9.828 0.648 -14.682 1.00 97.00 75 TRP A CA 1
ATOM 520 C C . TRP A 1 75 ? 8.398 0.418 -15.171 1.00 97.00 75 TRP A C 1
ATOM 522 O O . TRP A 1 75 ? 7.443 0.926 -14.586 1.00 97.00 75 TRP A O 1
ATOM 532 N N . ALA A 1 76 ? 8.222 -0.398 -16.208 1.00 95.62 76 ALA A N 1
ATOM 533 C CA . ALA A 1 76 ? 6.891 -0.810 -16.638 1.00 95.62 76 ALA A CA 1
ATOM 534 C C . ALA A 1 76 ? 6.191 -1.625 -15.535 1.00 95.62 76 ALA A C 1
ATOM 536 O O . ALA A 1 76 ? 6.776 -2.551 -14.973 1.00 95.62 76 ALA A O 1
ATOM 537 N N . SER A 1 77 ? 4.927 -1.308 -15.250 1.00 95.88 77 SER A N 1
ATOM 538 C CA . SER A 1 77 ? 4.074 -2.150 -14.406 1.00 95.88 77 SER A CA 1
ATOM 539 C C . SER A 1 77 ? 3.423 -3.272 -15.217 1.00 95.88 77 SER A C 1
ATOM 541 O O . SER A 1 77 ? 3.131 -3.130 -16.411 1.00 95.88 77 SER A O 1
ATOM 543 N N . ASP A 1 78 ? 3.107 -4.383 -14.559 1.00 96.56 78 ASP A N 1
ATOM 544 C CA . ASP A 1 78 ? 2.246 -5.421 -15.116 1.00 96.56 78 ASP A CA 1
ATOM 545 C C . ASP A 1 78 ? 0.798 -5.295 -14.606 1.00 96.56 78 ASP A C 1
ATOM 547 O O . ASP A 1 78 ? 0.465 -4.447 -13.777 1.00 96.56 78 ASP A O 1
ATOM 551 N N . ALA A 1 79 ? -0.114 -6.089 -15.175 1.00 96.38 79 ALA A N 1
ATOM 552 C CA . ALA A 1 79 ? -1.535 -5.977 -14.844 1.00 96.38 79 ALA A CA 1
ATOM 553 C C . ALA A 1 79 ? -1.858 -6.313 -13.371 1.00 96.38 79 ALA A C 1
ATOM 555 O O . ALA A 1 79 ? -2.643 -5.567 -12.782 1.00 96.38 79 ALA A O 1
ATOM 556 N N . PRO A 1 80 ? -1.284 -7.372 -12.761 1.00 97.25 80 PRO A N 1
ATOM 557 C CA . PRO A 1 80 ? -1.487 -7.657 -11.342 1.00 97.25 80 PRO A CA 1
ATOM 558 C C . PRO A 1 80 ? -1.004 -6.537 -10.418 1.00 97.25 80 PRO A C 1
ATOM 560 O O . PRO A 1 80 ? -1.742 -6.183 -9.501 1.00 97.25 80 PRO A O 1
ATOM 563 N N . LEU A 1 81 ? 0.158 -5.926 -10.687 1.00 97.81 81 LEU A N 1
ATOM 564 C CA . LEU A 1 81 ? 0.653 -4.800 -9.894 1.00 97.81 81 LEU A CA 1
ATOM 565 C C . LEU A 1 81 ? -0.299 -3.603 -9.953 1.00 97.81 81 LEU A C 1
ATOM 567 O O . LEU A 1 81 ? -0.673 -3.064 -8.914 1.00 97.81 81 LEU A O 1
ATOM 571 N N . ARG A 1 82 ? -0.725 -3.200 -11.158 1.00 97.75 82 ARG A N 1
ATOM 572 C CA . ARG A 1 82 ? -1.664 -2.073 -11.316 1.00 97.75 82 ARG A CA 1
ATOM 573 C C . ARG A 1 82 ? -2.978 -2.317 -10.584 1.00 97.75 82 ARG A C 1
ATOM 575 O O . ARG A 1 82 ? -3.500 -1.431 -9.916 1.00 97.75 82 ARG A O 1
ATOM 582 N N . GLU A 1 83 ? -3.513 -3.531 -10.698 1.00 97.25 83 GLU A N 1
ATOM 583 C CA . GLU A 1 83 ? -4.743 -3.911 -10.006 1.00 97.25 83 GLU A CA 1
ATOM 584 C C . GLU A 1 83 ? -4.579 -3.879 -8.485 1.00 97.25 83 GLU A C 1
ATOM 586 O O . GLU A 1 83 ? -5.401 -3.283 -7.792 1.00 97.25 83 GLU A O 1
ATOM 591 N N . GLY A 1 84 ? -3.505 -4.470 -7.960 1.00 97.94 84 GLY A N 1
ATOM 592 C CA . GLY A 1 84 ? -3.234 -4.466 -6.527 1.00 97.94 84 GLY A CA 1
ATOM 593 C C . GLY A 1 84 ? -3.067 -3.053 -5.972 1.00 97.94 84 GLY A C 1
ATOM 594 O O . GLY A 1 84 ? -3.683 -2.723 -4.964 1.00 97.94 84 GLY A O 1
ATOM 595 N N . MET A 1 85 ? -2.331 -2.178 -6.662 1.00 98.06 85 MET A N 1
ATOM 596 C CA . MET A 1 85 ? -2.137 -0.796 -6.212 1.00 98.06 85 MET A CA 1
ATOM 597 C C . MET A 1 85 ? -3.414 0.049 -6.280 1.00 98.06 85 MET A C 1
ATOM 599 O O . MET A 1 85 ? -3.618 0.899 -5.412 1.00 98.06 85 MET A O 1
ATOM 603 N N . ARG A 1 86 ? -4.318 -0.202 -7.240 1.00 97.62 86 ARG A N 1
ATOM 604 C CA . ARG A 1 86 ? -5.667 0.395 -7.225 1.00 97.62 86 ARG A CA 1
ATOM 605 C C . ARG A 1 86 ? -6.490 -0.065 -6.025 1.00 97.62 86 ARG A C 1
ATOM 607 O O . ARG A 1 86 ? -7.150 0.757 -5.397 1.00 97.62 86 ARG A O 1
ATOM 614 N N . ARG A 1 87 ? -6.437 -1.355 -5.681 1.00 98.38 87 ARG A N 1
ATOM 615 C CA . ARG A 1 87 ? -7.126 -1.890 -4.494 1.00 98.38 87 ARG A CA 1
ATOM 616 C C . ARG A 1 87 ? -6.568 -1.295 -3.202 1.00 98.38 87 ARG A C 1
ATOM 618 O O . ARG A 1 87 ? -7.348 -0.878 -2.351 1.00 98.38 87 ARG A O 1
ATOM 625 N N . VAL A 1 88 ? -5.241 -1.167 -3.095 1.00 98.56 88 VAL A N 1
ATOM 626 C CA . VAL A 1 88 ? -4.587 -0.473 -1.971 1.00 98.56 88 VAL A CA 1
ATOM 627 C C . VAL A 1 88 ? -5.065 0.975 -1.884 1.00 98.56 88 VAL A C 1
ATOM 629 O O . VAL A 1 88 ? -5.463 1.404 -0.807 1.00 98.56 88 VAL A O 1
ATOM 632 N N . ARG A 1 89 ? -5.112 1.712 -3.003 1.00 97.81 89 ARG A N 1
ATOM 633 C CA . ARG A 1 89 ? -5.644 3.083 -3.025 1.00 97.81 89 ARG A CA 1
ATOM 634 C C . ARG A 1 89 ? -7.079 3.149 -2.507 1.00 97.81 89 ARG A C 1
ATOM 636 O O . ARG A 1 89 ? -7.334 3.907 -1.580 1.00 97.81 89 ARG A O 1
ATOM 643 N N . ALA A 1 90 ? -7.978 2.328 -3.045 1.00 96.62 90 ALA A N 1
ATOM 644 C CA . ALA A 1 90 ? -9.384 2.328 -2.649 1.00 96.62 90 ALA A CA 1
ATOM 645 C C . ALA A 1 90 ? -9.572 2.003 -1.154 1.00 96.62 90 ALA A C 1
ATOM 647 O O . ALA A 1 90 ? -10.407 2.605 -0.477 1.00 96.62 90 ALA A O 1
ATOM 648 N N . ALA A 1 91 ? -8.776 1.074 -0.618 1.00 97.31 91 ALA A N 1
ATOM 649 C CA . ALA A 1 91 ? -8.771 0.748 0.805 1.00 97.31 91 ALA A CA 1
ATOM 650 C C . ALA A 1 91 ? -8.276 1.929 1.664 1.00 97.31 91 ALA A C 1
ATOM 652 O O . ALA A 1 91 ? -8.900 2.256 2.676 1.00 97.31 91 ALA A O 1
ATOM 653 N N . THR A 1 92 ? -7.209 2.613 1.239 1.00 96.81 92 THR A N 1
ATOM 654 C CA . THR A 1 92 ? -6.698 3.826 1.899 1.00 96.81 92 THR A CA 1
ATOM 655 C C . THR A 1 92 ? -7.704 4.977 1.840 1.00 96.81 92 THR A C 1
ATOM 657 O O . THR A 1 92 ? -7.910 5.668 2.835 1.00 96.81 92 THR A O 1
ATOM 660 N N . GLU A 1 93 ? -8.401 5.163 0.718 1.00 94.25 93 GLU A N 1
ATOM 661 C CA . GLU A 1 93 ? -9.465 6.162 0.591 1.00 94.25 93 GLU A CA 1
ATOM 662 C C . GLU A 1 93 ? -10.633 5.859 1.531 1.00 94.25 93 GLU A C 1
ATOM 664 O O . GLU A 1 93 ? -11.126 6.765 2.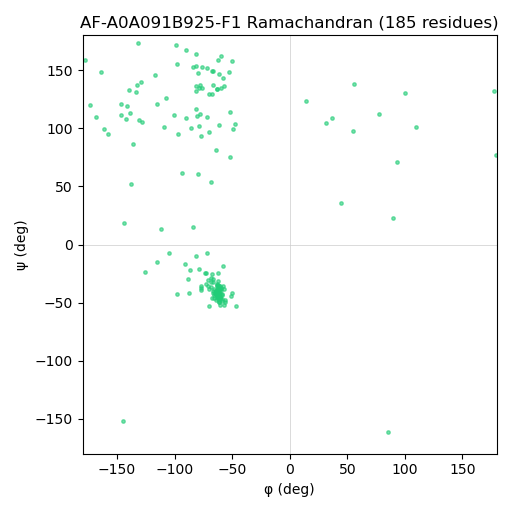203 1.00 94.25 93 GLU A O 1
ATOM 669 N N . ALA A 1 94 ? -11.058 4.596 1.637 1.00 93.06 94 ALA A N 1
ATOM 670 C CA . ALA A 1 94 ? -12.084 4.193 2.597 1.00 93.06 94 ALA A CA 1
ATOM 671 C C . ALA A 1 94 ? -11.656 4.506 4.040 1.00 93.06 94 ALA A C 1
ATOM 673 O O . ALA A 1 94 ? -12.455 5.033 4.818 1.00 93.06 94 ALA A O 1
ATOM 674 N N . LEU A 1 95 ? -10.389 4.241 4.375 1.00 92.69 95 LEU A N 1
ATOM 675 C CA . LEU A 1 95 ? -9.799 4.556 5.675 1.00 92.69 95 LEU A CA 1
ATOM 676 C C . LEU A 1 95 ? -9.794 6.068 5.959 1.00 92.69 95 LEU A C 1
ATOM 678 O O . LEU A 1 95 ? -10.207 6.488 7.040 1.00 92.69 95 LEU A O 1
ATOM 682 N N . SER A 1 96 ? -9.401 6.881 4.974 1.00 90.12 96 SER A N 1
ATOM 683 C CA . SER A 1 96 ? -9.386 8.349 5.053 1.00 90.12 96 SER A CA 1
ATOM 684 C C . SER A 1 96 ? -10.787 8.932 5.262 1.00 90.12 96 SER A C 1
ATOM 686 O O . SER A 1 96 ? -11.006 9.725 6.178 1.00 90.12 96 SER A O 1
ATOM 688 N N . HIS A 1 97 ? -11.788 8.457 4.514 1.00 82.25 97 HIS A N 1
ATOM 689 C CA . HIS A 1 97 ? -13.184 8.853 4.735 1.00 82.25 97 HIS A CA 1
ATOM 690 C C . HIS A 1 97 ? -13.683 8.445 6.131 1.00 82.25 97 HIS A C 1
ATOM 692 O O . HIS A 1 97 ? -14.465 9.161 6.760 1.00 82.25 97 HIS A O 1
ATOM 698 N N . GLY A 1 98 ? -13.211 7.306 6.636 1.00 71.06 98 GLY A N 1
ATOM 699 C CA . GLY A 1 98 ? -13.489 6.825 7.982 1.00 71.06 98 GLY A CA 1
ATOM 700 C C . GLY A 1 98 ? -12.906 7.664 9.109 1.00 71.06 98 GLY A C 1
ATOM 701 O O . GLY A 1 98 ? -13.531 7.744 10.169 1.00 71.06 98 GLY A O 1
ATOM 702 N N . ALA A 1 99 ? -11.777 8.339 8.869 1.00 68.75 99 ALA A N 1
ATOM 703 C CA . ALA A 1 99 ? -11.107 9.220 9.829 1.00 68.75 99 ALA A CA 1
ATOM 704 C C . ALA A 1 99 ? -12.010 10.368 10.327 1.00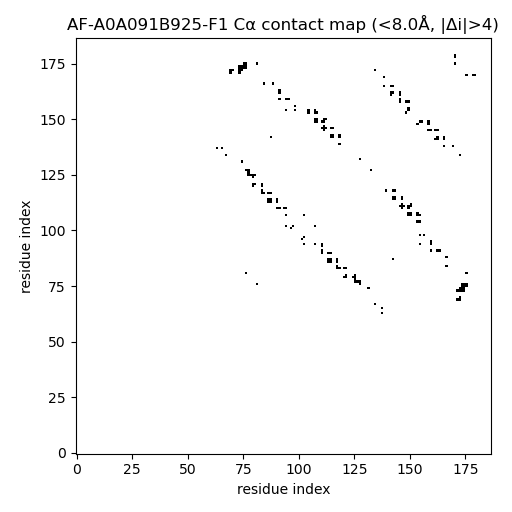 68.75 99 ALA A C 1
ATOM 706 O O . ALA A 1 99 ? -11.776 10.937 11.392 1.00 68.75 99 ALA A O 1
ATOM 707 N N . HIS A 1 100 ? -13.092 10.672 9.605 1.00 76.19 100 HIS A N 1
ATOM 708 C CA . HIS A 1 100 ? -14.128 11.622 10.014 1.00 76.19 100 HIS A CA 1
ATOM 709 C C . HIS A 1 100 ? -15.214 11.019 10.934 1.00 76.19 100 HIS A C 1
ATOM 711 O O . HIS A 1 100 ? -16.259 11.634 11.140 1.00 76.19 100 HIS A O 1
ATOM 717 N N . GLY A 1 101 ? -14.973 9.835 11.513 1.00 67.56 101 GLY A N 1
ATOM 718 C CA . GLY A 1 101 ? -15.871 9.155 12.458 1.00 67.56 101 GLY A CA 1
ATOM 719 C C . GLY A 1 101 ? -16.885 8.213 11.803 1.00 67.56 101 GLY A C 1
ATOM 720 O O . GLY A 1 101 ? -17.940 7.957 12.376 1.00 67.56 101 GLY A O 1
ATOM 721 N N . HIS A 1 102 ? -16.600 7.738 10.587 1.00 77.31 102 HIS A N 1
ATOM 722 C CA . HIS A 1 102 ? -17.537 6.955 9.769 1.00 77.31 102 HIS A CA 1
ATOM 723 C C . HIS A 1 102 ? -17.221 5.448 9.708 1.00 77.31 102 HIS A C 1
ATOM 725 O O . HIS A 1 102 ? -18.031 4.696 9.165 1.00 77.31 102 HIS A O 1
ATOM 731 N N . LEU A 1 103 ? -16.079 4.997 10.246 1.00 85.75 103 LEU A N 1
ATOM 732 C CA . LEU A 1 103 ? -15.726 3.574 10.325 1.00 85.75 103 LEU A CA 1
ATOM 733 C C . LEU A 1 103 ? -15.832 3.057 11.763 1.00 85.75 103 LEU A C 1
ATOM 735 O O . LEU A 1 103 ? -15.199 3.593 12.670 1.00 85.75 103 LEU A O 1
ATOM 739 N N . ASP A 1 104 ? -16.588 1.978 11.945 1.00 90.75 104 ASP A N 1
ATOM 740 C CA . ASP A 1 104 ? -16.533 1.132 13.139 1.00 90.75 104 ASP A CA 1
ATOM 741 C C . ASP A 1 104 ? -15.360 0.133 13.064 1.00 90.75 104 ASP A C 1
ATOM 743 O O . ASP A 1 104 ? -14.815 -0.138 11.988 1.00 90.75 104 ASP A O 1
ATOM 747 N N . GLU A 1 105 ? -14.994 -0.464 14.201 1.00 91.81 105 GLU A N 1
ATOM 748 C CA . GLU A 1 105 ? -13.922 -1.459 14.324 1.00 91.81 105 GLU A CA 1
ATOM 749 C C . GLU A 1 105 ? -14.034 -2.595 13.292 1.00 91.81 105 GLU A C 1
ATOM 751 O O . GLU A 1 105 ? -13.035 -2.988 12.683 1.00 91.81 105 GLU A O 1
ATOM 756 N N . ALA A 1 106 ? -15.245 -3.103 13.039 1.00 94.00 106 ALA A N 1
ATOM 757 C CA . ALA A 1 106 ? -15.448 -4.164 12.053 1.00 94.00 106 ALA A CA 1
ATOM 758 C C . ALA A 1 106 ? -15.077 -3.717 10.628 1.00 94.00 106 ALA A C 1
ATOM 760 O O . ALA A 1 106 ? -14.559 -4.508 9.838 1.00 94.00 106 ALA A O 1
ATOM 761 N N . GLN A 1 107 ? -15.319 -2.448 10.298 1.00 94.69 107 GLN A N 1
ATOM 762 C CA . GLN A 1 107 ? -15.004 -1.897 8.984 1.00 94.69 107 GLN A CA 1
ATOM 763 C C . GLN A 1 107 ? -13.505 -1.608 8.850 1.00 94.69 107 GLN A C 1
ATOM 765 O O . GLN A 1 107 ? -12.940 -1.868 7.791 1.00 94.69 107 GLN A O 1
ATOM 770 N N . VAL A 1 108 ? -12.835 -1.166 9.920 1.00 95.50 108 VAL A N 1
ATOM 771 C CA . VAL A 1 108 ? -11.367 -1.024 9.932 1.00 95.50 108 VAL A CA 1
ATOM 772 C C . VAL A 1 108 ? -10.684 -2.377 9.711 1.00 95.50 108 VAL A C 1
ATOM 774 O O . VAL A 1 108 ? -9.789 -2.492 8.876 1.00 95.50 108 VAL A O 1
ATOM 777 N N . LYS A 1 109 ? -11.159 -3.437 10.377 1.00 96.75 109 LYS A N 1
ATOM 778 C CA . LYS A 1 109 ? -10.657 -4.805 10.163 1.00 96.75 109 LYS A 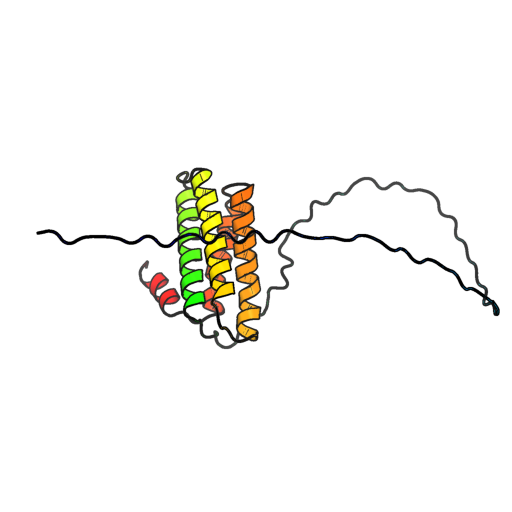CA 1
ATOM 779 C C . LYS A 1 109 ? -10.909 -5.311 8.740 1.00 96.75 109 LYS A C 1
ATOM 781 O O . LYS A 1 109 ? -10.079 -6.034 8.194 1.00 96.75 109 LYS A O 1
ATOM 786 N N . ALA A 1 110 ? -12.021 -4.919 8.117 1.00 96.75 110 ALA A N 1
ATOM 787 C CA . ALA A 1 110 ? -12.283 -5.237 6.714 1.00 96.75 110 ALA A CA 1
ATOM 788 C C . ALA A 1 110 ? -11.305 -4.520 5.766 1.00 96.75 110 ALA A C 1
ATOM 790 O O . ALA A 1 110 ? -10.817 -5.141 4.825 1.00 96.75 110 ALA A O 1
ATOM 791 N N . VAL A 1 111 ? -10.966 -3.253 6.039 1.00 97.38 111 VAL A N 1
ATOM 792 C CA . VAL A 1 111 ? -9.921 -2.522 5.298 1.00 97.38 111 VAL A CA 1
ATOM 793 C C . VAL A 1 111 ? -8.564 -3.213 5.450 1.00 97.38 111 VAL A C 1
ATOM 795 O O . VAL A 1 111 ? -7.882 -3.435 4.453 1.00 97.38 111 VAL A O 1
ATOM 798 N N . ALA A 1 112 ? -8.194 -3.622 6.667 1.00 98.38 112 ALA A N 1
ATOM 799 C CA . ALA A 1 112 ? -6.961 -4.368 6.911 1.00 98.38 112 ALA A CA 1
ATOM 800 C C . ALA A 1 112 ? -6.886 -5.656 6.073 1.00 98.38 112 ALA A C 1
ATOM 802 O O . ALA A 1 112 ? -5.885 -5.898 5.397 1.00 98.38 112 ALA A O 1
ATOM 803 N N . ALA A 1 113 ? -7.962 -6.448 6.067 1.00 98.75 113 ALA A N 1
ATOM 804 C CA . ALA A 1 113 ? -8.044 -7.678 5.284 1.00 98.75 113 ALA A CA 1
ATOM 805 C C . ALA A 1 113 ? -7.949 -7.423 3.769 1.00 98.75 113 ALA A C 1
ATOM 807 O O . ALA A 1 113 ? -7.320 -8.203 3.056 1.00 98.75 113 ALA A O 1
ATOM 808 N N . GLU A 1 114 ? -8.537 -6.332 3.269 1.00 98.75 114 GLU A N 1
ATOM 809 C CA . GLU A 1 114 ? -8.451 -5.956 1.854 1.00 98.75 114 GLU A CA 1
ATOM 810 C C . GLU A 1 114 ? -7.021 -5.561 1.453 1.00 98.75 114 GLU A C 1
ATOM 812 O O . GLU A 1 114 ? -6.539 -5.998 0.406 1.00 98.75 114 GLU A O 1
ATOM 817 N N . LEU A 1 115 ? -6.317 -4.803 2.302 1.00 98.81 115 LEU A N 1
ATOM 818 C CA . LEU A 1 115 ? -4.908 -4.450 2.094 1.00 98.81 115 LEU A CA 1
ATOM 819 C C . LEU A 1 115 ? -4.018 -5.700 2.036 1.00 98.81 115 LEU A C 1
ATOM 821 O O . LEU A 1 115 ? -3.206 -5.835 1.119 1.00 98.81 115 LEU A O 1
ATOM 825 N N . GLU A 1 116 ? -4.197 -6.638 2.971 1.00 98.88 116 GLU A N 1
ATOM 826 C CA . GLU A 1 116 ? -3.465 -7.910 2.968 1.00 98.88 116 GLU A CA 1
ATOM 827 C C . GLU A 1 116 ? -3.773 -8.709 1.695 1.00 98.88 116 GLU A C 1
ATOM 829 O O . GLU A 1 116 ? -2.861 -9.127 0.980 1.00 98.88 116 GLU A O 1
ATOM 834 N N . ALA A 1 117 ? -5.055 -8.872 1.357 1.00 98.81 117 ALA A N 1
ATOM 835 C CA . ALA A 1 117 ? -5.481 -9.635 0.189 1.00 98.81 117 ALA A CA 1
ATOM 836 C C . ALA A 1 117 ? -4.955 -9.046 -1.129 1.00 98.81 117 ALA A C 1
ATOM 838 O O . ALA A 1 117 ? -4.589 -9.804 -2.030 1.00 98.81 117 ALA A O 1
ATOM 839 N N . ALA A 1 118 ? -4.900 -7.718 -1.258 1.00 98.75 118 ALA A N 1
ATOM 840 C CA . ALA A 1 118 ? -4.319 -7.055 -2.421 1.00 98.75 118 ALA A CA 1
ATOM 841 C C . ALA A 1 118 ? -2.823 -7.378 -2.567 1.00 98.75 118 ALA A C 1
ATOM 843 O O . ALA A 1 118 ? -2.373 -7.706 -3.666 1.00 98.75 118 ALA A O 1
ATOM 844 N N . VAL A 1 119 ? -2.060 -7.351 -1.467 1.00 98.75 119 VAL A N 1
ATOM 845 C CA . VAL A 1 119 ? -0.626 -7.683 -1.486 1.00 98.75 119 VAL A CA 1
ATOM 846 C C . VAL A 1 119 ? -0.382 -9.155 -1.802 1.00 98.75 119 VAL A C 1
ATOM 848 O O . VAL A 1 119 ? 0.439 -9.468 -2.664 1.00 98.75 119 VAL A O 1
ATOM 851 N N . GLN A 1 120 ? -1.121 -10.062 -1.165 1.00 98.56 120 GLN A N 1
ATOM 852 C CA . GLN A 1 120 ? -0.976 -11.501 -1.402 1.00 98.56 120 GLN A CA 1
ATOM 853 C C . GLN A 1 120 ? -1.259 -11.870 -2.861 1.00 98.56 120 GLN A C 1
ATOM 855 O O . GLN A 1 120 ? -0.571 -12.705 -3.451 1.00 98.56 120 GLN A O 1
ATOM 860 N N . ASP A 1 121 ? -2.252 -11.222 -3.460 1.00 97.62 121 ASP A N 1
ATOM 861 C CA . ASP A 1 121 ? -2.604 -11.427 -4.855 1.00 97.62 121 ASP A CA 1
ATOM 862 C C . ASP A 1 121 ? -1.552 -10.849 -5.827 1.00 97.62 121 ASP A C 1
ATOM 864 O O . ASP A 1 121 ? -1.249 -11.492 -6.837 1.00 97.62 121 ASP A O 1
ATOM 868 N N . MET A 1 122 ? -0.924 -9.710 -5.497 1.00 98.00 122 MET A N 1
ATOM 869 C CA . MET A 1 122 ? 0.239 -9.199 -6.237 1.00 98.00 122 MET A CA 1
ATOM 870 C C . MET A 1 122 ? 1.397 -10.200 -6.197 1.00 98.00 122 MET A C 1
ATOM 872 O O . MET A 1 122 ? 1.871 -10.620 -7.248 1.00 98.00 122 MET A O 1
ATOM 876 N N . ILE A 1 123 ? 1.797 -10.669 -5.012 1.00 97.00 123 ILE A N 1
ATOM 877 C CA . ILE A 1 123 ? 2.895 -11.643 -4.861 1.00 97.00 123 ILE A CA 1
ATOM 878 C C . ILE A 1 123 ? 2.622 -12.923 -5.665 1.00 97.00 123 ILE A C 1
ATOM 880 O O . ILE A 1 123 ? 3.523 -13.490 -6.279 1.00 97.00 123 ILE A O 1
ATOM 884 N N . ALA A 1 124 ? 1.370 -13.382 -5.699 1.00 97.69 124 ALA A N 1
ATOM 885 C CA . ALA A 1 124 ? 1.001 -14.608 -6.397 1.00 97.69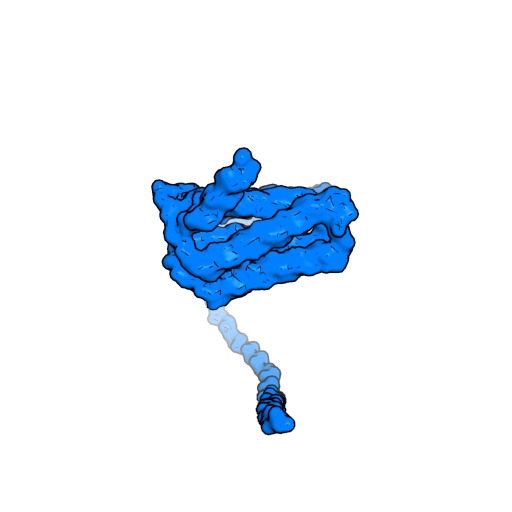 124 ALA A CA 1
ATOM 886 C C . ALA A 1 124 ? 0.991 -14.482 -7.932 1.00 97.69 124 ALA A C 1
ATOM 888 O O . ALA A 1 124 ? 1.070 -15.502 -8.626 1.00 97.69 124 ALA A O 1
ATOM 889 N N . ARG A 1 125 ? 0.820 -13.270 -8.479 1.00 97.31 125 ARG A N 1
ATOM 890 C CA . ARG A 1 125 ? 0.500 -13.072 -9.904 1.00 97.31 125 ARG A CA 1
ATOM 891 C C . ARG A 1 125 ? 1.454 -12.146 -10.653 1.00 97.31 125 ARG A C 1
ATOM 893 O O . ARG A 1 125 ? 1.523 -12.282 -11.878 1.00 97.31 125 ARG A O 1
ATOM 900 N N . CYS A 1 126 ? 2.150 -11.240 -9.968 1.00 95.31 126 CYS A N 1
ATOM 901 C CA . CYS A 1 126 ? 3.105 -10.316 -10.573 1.00 95.31 126 CYS A CA 1
ATOM 902 C C . CYS A 1 126 ? 4.258 -11.070 -11.253 1.00 95.31 126 CYS A C 1
ATOM 904 O O . CYS A 1 126 ? 4.671 -12.156 -10.845 1.00 95.31 126 CYS A O 1
ATOM 906 N N . ARG A 1 127 ? 4.761 -10.488 -12.337 1.00 95.69 127 ARG A N 1
ATOM 907 C CA . ARG A 1 127 ? 5.820 -11.006 -13.209 1.00 95.69 127 ARG A CA 1
ATOM 908 C C . ARG A 1 127 ? 6.780 -9.884 -13.579 1.00 95.69 127 ARG A C 1
ATOM 910 O O . ARG A 1 127 ? 7.034 -9.635 -14.757 1.00 95.69 127 ARG A O 1
ATOM 917 N N . LEU A 1 128 ? 7.265 -9.189 -12.561 1.00 96.44 128 LEU A N 1
ATOM 918 C CA . LEU A 1 128 ? 8.299 -8.181 -12.718 1.00 96.44 128 LEU A CA 1
ATOM 919 C C . LEU A 1 128 ? 9.665 -8.846 -12.908 1.00 96.44 128 LEU A C 1
ATOM 921 O O . LEU A 1 128 ? 9.911 -9.953 -12.426 1.00 96.44 128 LEU A O 1
ATOM 925 N N . ASP A 1 129 ? 10.562 -8.151 -13.601 1.00 96.94 129 ASP A N 1
ATOM 926 C CA . ASP A 1 129 ? 11.982 -8.482 -13.557 1.00 96.94 129 ASP A CA 1
ATOM 927 C C . ASP A 1 129 ? 12.536 -8.312 -12.123 1.00 96.94 129 ASP A C 1
ATOM 929 O O . ASP A 1 129 ? 11.964 -7.568 -11.321 1.00 96.94 129 ASP A O 1
ATOM 933 N N . PRO A 1 130 ? 13.668 -8.953 -11.776 1.00 96.12 130 PRO A N 1
ATOM 934 C CA . PRO A 1 130 ? 14.173 -8.955 -10.399 1.00 96.12 130 PRO A CA 1
ATOM 935 C C . PRO A 1 130 ? 14.450 -7.568 -9.802 1.00 96.12 130 PRO A C 1
ATOM 937 O O . PRO A 1 130 ? 14.257 -7.360 -8.609 1.00 96.12 130 PRO A O 1
ATOM 940 N N . GLU A 1 131 ? 14.920 -6.616 -10.611 1.00 95.69 131 GLU A N 1
ATOM 941 C CA . GLU A 1 131 ? 15.232 -5.257 -10.149 1.00 95.69 131 GLU A CA 1
ATOM 942 C C . GLU A 1 131 ? 13.972 -4.442 -9.785 1.00 95.69 131 GLU A C 1
ATOM 944 O O . GLU A 1 131 ? 13.903 -3.965 -8.649 1.00 95.69 131 GLU A O 1
ATOM 949 N N . PRO A 1 132 ? 12.949 -4.307 -10.659 1.00 96.69 132 PRO A N 1
ATOM 950 C CA . PRO A 1 132 ? 11.697 -3.661 -10.269 1.00 96.69 132 PRO A CA 1
ATOM 951 C C . PRO A 1 132 ? 10.985 -4.384 -9.120 1.00 96.69 132 PRO A C 1
ATOM 953 O O . PRO A 1 132 ? 10.412 -3.721 -8.261 1.00 96.69 132 PRO A O 1
ATOM 956 N N . ASP A 1 133 ? 11.046 -5.716 -9.051 1.00 97.06 133 ASP A N 1
ATOM 957 C CA . ASP A 1 133 ? 10.472 -6.472 -7.929 1.00 97.06 133 ASP A CA 1
ATOM 958 C C . ASP A 1 133 ? 11.156 -6.135 -6.592 1.00 97.06 133 ASP A C 1
ATOM 960 O O . ASP A 1 133 ? 10.503 -5.839 -5.590 1.00 97.06 133 ASP A O 1
ATOM 964 N N . ALA A 1 134 ? 12.490 -6.056 -6.584 1.00 96.06 134 ALA A N 1
ATOM 965 C CA . ALA A 1 134 ? 13.243 -5.622 -5.411 1.00 96.06 134 ALA A CA 1
ATOM 966 C C . ALA A 1 134 ? 12.864 -4.200 -4.962 1.00 96.06 134 ALA A C 1
ATOM 968 O O . ALA A 1 134 ? 12.767 -3.949 -3.761 1.00 96.06 134 ALA A O 1
ATOM 969 N N . ALA A 1 135 ? 12.606 -3.287 -5.903 1.00 95.94 135 ALA A N 1
ATOM 970 C CA . ALA A 1 135 ? 12.138 -1.936 -5.600 1.00 95.94 135 ALA A CA 1
ATOM 971 C C . ALA A 1 135 ? 10.669 -1.887 -5.129 1.00 95.94 135 ALA A C 1
ATOM 973 O O . ALA A 1 135 ? 10.285 -0.958 -4.416 1.00 95.94 135 ALA A O 1
ATOM 974 N N . LEU A 1 136 ? 9.846 -2.873 -5.503 1.00 97.31 136 LEU A N 1
ATOM 975 C CA . LEU A 1 136 ? 8.452 -2.996 -5.070 1.00 97.31 136 LEU A CA 1
ATOM 976 C C . LEU A 1 136 ? 8.336 -3.524 -3.633 1.00 97.31 136 LEU A C 1
ATOM 978 O O . LEU A 1 136 ? 7.467 -3.073 -2.884 1.00 97.31 136 LEU A O 1
ATOM 982 N N . HIS A 1 137 ? 9.205 -4.456 -3.232 1.00 97.31 137 HIS A N 1
ATOM 983 C CA . HIS A 1 137 ? 9.118 -5.142 -1.939 1.00 97.31 137 HIS A CA 1
ATOM 984 C C . HIS A 1 137 ? 8.970 -4.220 -0.713 1.00 97.31 137 HIS A C 1
ATOM 986 O O . HIS A 1 137 ? 8.110 -4.514 0.122 1.00 97.31 137 HIS A O 1
ATOM 992 N N . PRO A 1 138 ? 9.712 -3.102 -0.576 1.00 96.56 138 PRO A N 1
ATOM 993 C CA . PRO A 1 138 ? 9.532 -2.193 0.554 1.00 96.56 138 PRO A CA 1
ATOM 994 C C . PRO A 1 138 ? 8.128 -1.581 0.627 1.00 96.56 138 PRO A C 1
ATOM 996 O O . PRO A 1 138 ? 7.588 -1.433 1.721 1.00 96.56 138 PRO A O 1
ATOM 999 N N . LEU A 1 139 ? 7.504 -1.280 -0.519 1.00 97.94 139 LEU A N 1
ATOM 1000 C CA . LEU A 1 139 ? 6.132 -0.768 -0.551 1.00 97.94 139 LEU A CA 1
ATOM 1001 C C . LEU A 1 139 ? 5.142 -1.823 -0.053 1.00 97.94 139 LEU A C 1
ATOM 1003 O O . LEU A 1 139 ? 4.298 -1.521 0.789 1.00 97.94 139 LEU A O 1
ATOM 1007 N N . LEU A 1 140 ? 5.275 -3.068 -0.521 1.00 98.44 140 LEU A N 1
ATOM 1008 C CA . LEU A 1 140 ? 4.404 -4.168 -0.095 1.00 98.44 140 LEU A CA 1
ATOM 1009 C C . LEU A 1 140 ? 4.558 -4.467 1.398 1.00 98.44 140 LEU A C 1
ATOM 1011 O O . LEU A 1 140 ? 3.565 -4.671 2.093 1.00 98.44 140 LEU A O 1
ATOM 1015 N N . ALA A 1 141 ? 5.792 -4.443 1.905 1.00 98.31 141 ALA A N 1
ATOM 1016 C CA . ALA A 1 141 ? 6.069 -4.627 3.324 1.00 98.31 141 ALA A CA 1
ATOM 1017 C C . ALA A 1 141 ? 5.414 -3.534 4.185 1.00 98.31 141 ALA A C 1
ATOM 1019 O O . ALA A 1 141 ? 4.833 -3.850 5.225 1.00 98.31 141 ALA A O 1
ATOM 1020 N N . SER A 1 142 ? 5.454 -2.269 3.753 1.00 98.38 142 SER A N 1
ATOM 1021 C CA . SER A 1 142 ? 4.765 -1.175 4.448 1.00 98.38 142 SER A CA 1
ATOM 1022 C C . SER A 1 142 ? 3.243 -1.347 4.439 1.00 98.38 142 SER A C 1
ATOM 1024 O O . SER A 1 142 ? 2.616 -1.178 5.483 1.00 98.38 142 SER A O 1
ATOM 1026 N N . VAL A 1 143 ? 2.645 -1.771 3.318 1.00 98.81 143 VAL A N 1
ATOM 1027 C CA . VAL A 1 143 ? 1.197 -2.058 3.249 1.00 98.81 143 VAL A CA 1
ATOM 1028 C C . VAL A 1 143 ? 0.805 -3.195 4.197 1.00 98.81 143 VAL A C 1
ATOM 1030 O O . VAL A 1 143 ? -0.188 -3.079 4.912 1.00 98.81 143 VAL A O 1
ATOM 1033 N N . LEU A 1 144 ? 1.591 -4.275 4.257 1.00 98.75 144 LEU A N 1
ATOM 1034 C CA . LEU A 1 144 ? 1.335 -5.390 5.177 1.00 98.75 144 LEU A CA 1
ATOM 1035 C C . LEU A 1 144 ? 1.488 -4.979 6.646 1.00 98.75 144 LEU A C 1
ATOM 1037 O O . LEU A 1 144 ? 0.695 -5.402 7.484 1.00 98.75 144 LEU A O 1
ATOM 1041 N N . ARG A 1 145 ? 2.467 -4.125 6.967 1.00 98.62 145 ARG A N 1
ATOM 1042 C CA . ARG A 1 145 ? 2.632 -3.579 8.322 1.00 98.62 145 ARG A CA 1
ATOM 1043 C C . ARG A 1 145 ? 1.431 -2.724 8.725 1.00 98.62 145 ARG A C 1
ATOM 1045 O O . ARG A 1 145 ? 0.903 -2.906 9.818 1.00 98.62 145 ARG A O 1
ATOM 1052 N N . ALA A 1 146 ? 0.979 -1.842 7.834 1.00 98.12 146 ALA A N 1
ATOM 1053 C CA . ALA A 1 146 ? -0.211 -1.024 8.038 1.00 98.12 146 ALA A CA 1
ATOM 1054 C C . ALA A 1 146 ? -1.470 -1.887 8.222 1.00 98.12 146 ALA A C 1
ATOM 1056 O O . ALA A 1 146 ? -2.231 -1.677 9.161 1.00 98.12 146 ALA A O 1
ATOM 1057 N N . SER A 1 147 ? -1.658 -2.906 7.377 1.00 98.62 147 SER A N 1
ATOM 1058 C CA . SER A 1 147 ? -2.749 -3.877 7.511 1.00 98.62 147 SER A CA 1
ATOM 1059 C C . SER A 1 147 ? -2.740 -4.559 8.887 1.00 98.62 147 SER A C 1
ATOM 1061 O O . SER A 1 147 ? -3.756 -4.553 9.584 1.00 98.62 147 SER A O 1
ATOM 1063 N N . ALA A 1 148 ? -1.587 -5.072 9.327 1.00 98.62 148 ALA A N 1
ATOM 1064 C CA . ALA A 1 148 ? -1.461 -5.726 10.625 1.00 98.62 148 ALA A CA 1
ATOM 1065 C C . ALA A 1 148 ? -1.790 -4.784 11.798 1.00 98.62 148 ALA A C 1
ATOM 1067 O O . ALA A 1 148 ? -2.517 -5.184 12.709 1.00 98.62 148 ALA A O 1
ATOM 1068 N N . ALA A 1 149 ? -1.312 -3.535 11.753 1.00 98.06 149 ALA A N 1
ATOM 1069 C CA . ALA A 1 149 ? -1.620 -2.521 12.762 1.00 98.06 149 ALA A CA 1
ATOM 1070 C C . ALA A 1 149 ? -3.129 -2.222 12.818 1.00 98.06 149 ALA A C 1
ATOM 1072 O O . ALA A 1 149 ? -3.736 -2.298 13.884 1.00 98.06 149 ALA A O 1
ATOM 1073 N N . LEU A 1 150 ? -3.777 -2.004 11.667 1.00 97.00 150 LEU A N 1
ATOM 1074 C CA . LEU A 1 150 ? -5.228 -1.771 11.599 1.00 97.00 150 LEU A CA 1
ATOM 1075 C C . LEU A 1 150 ? -6.039 -2.948 12.156 1.00 97.00 150 LEU A C 1
ATOM 1077 O O . LEU A 1 150 ? -7.055 -2.747 12.824 1.00 97.00 150 LEU A O 1
ATOM 1081 N N . ALA A 1 151 ? -5.606 -4.182 11.890 1.00 97.69 151 ALA A N 1
ATOM 1082 C CA . ALA A 1 151 ? -6.283 -5.379 12.378 1.00 97.69 151 ALA A CA 1
ATOM 1083 C C . ALA A 1 151 ? -6.168 -5.551 13.904 1.00 97.69 151 ALA A C 1
ATOM 1085 O O . ALA A 1 151 ? -7.115 -6.032 14.537 1.00 97.69 151 ALA A O 1
ATOM 1086 N N . ALA A 1 152 ? -5.018 -5.187 14.477 1.00 97.38 152 ALA A N 1
ATOM 1087 C CA . ALA A 1 152 ? -4.708 -5.374 15.891 1.00 97.38 152 ALA A CA 1
ATOM 1088 C C . ALA A 1 152 ? -5.188 -4.213 16.775 1.00 97.38 152 ALA A C 1
ATOM 1090 O O . ALA A 1 152 ? -5.707 -4.448 17.866 1.00 97.38 152 ALA A O 1
ATOM 1091 N N . GLU A 1 153 ? -5.017 -2.979 16.305 1.00 94.75 153 GLU A N 1
ATOM 1092 C CA . GLU A 1 153 ? -5.115 -1.760 17.116 1.00 94.75 153 GLU A CA 1
ATOM 1093 C C . GLU A 1 153 ? -6.286 -0.860 16.691 1.00 94.75 153 GLU A C 1
ATOM 1095 O O . GLU A 1 153 ? -6.714 0.003 17.457 1.00 94.75 153 GLU A O 1
ATOM 1100 N N . GLY A 1 154 ? -6.864 -1.094 15.508 1.00 92.19 154 GLY A N 1
ATOM 1101 C CA . GLY A 1 154 ? -7.913 -0.252 14.940 1.00 92.19 154 GLY A CA 1
ATOM 1102 C C . GLY A 1 154 ? -7.351 0.939 14.162 1.00 92.19 154 GLY A C 1
ATOM 1103 O O . GLY A 1 154 ? -6.216 0.917 13.696 1.00 92.19 154 GLY A O 1
ATOM 1104 N N . PHE A 1 155 ? -8.180 1.964 13.940 1.00 92.31 155 PHE A N 1
ATOM 1105 C CA . PHE A 1 155 ? -7.782 3.118 13.130 1.00 92.31 155 PHE A CA 1
ATOM 1106 C C . PHE A 1 155 ? -6.734 3.966 13.856 1.00 92.31 155 PHE A C 1
ATOM 1108 O O . PHE A 1 155 ? -6.968 4.416 14.977 1.00 92.31 155 PHE A O 1
ATOM 1115 N N . ASP A 1 156 ? -5.640 4.260 13.155 1.00 91.00 156 ASP A N 1
ATOM 1116 C CA . ASP A 1 156 ? -4.599 5.184 13.586 1.00 91.00 156 ASP A CA 1
ATOM 1117 C C . ASP A 1 156 ? -4.229 6.142 12.430 1.00 91.00 156 ASP A C 1
ATOM 1119 O O . ASP A 1 156 ? -4.020 5.695 11.295 1.00 91.00 156 ASP A O 1
ATOM 1123 N N . PRO A 1 157 ? -4.161 7.466 12.672 1.00 91.81 157 PRO A N 1
ATOM 1124 C CA . PRO A 1 157 ? -3.862 8.438 11.622 1.00 91.81 157 PRO A CA 1
ATOM 1125 C C . PRO A 1 157 ? -2.427 8.342 11.085 1.00 91.81 157 PRO A C 1
ATOM 1127 O O . PRO A 1 157 ? -2.196 8.721 9.939 1.00 91.81 157 PRO A O 1
ATOM 1130 N N . SER A 1 158 ? -1.463 7.836 11.864 1.00 93.75 158 SER A N 1
ATOM 1131 C CA . SER A 1 158 ? -0.107 7.589 11.364 1.00 93.75 158 SER A CA 1
ATOM 1132 C C . SER A 1 158 ? -0.101 6.428 10.374 1.00 93.75 158 SER A C 1
ATOM 1134 O O . SER A 1 158 ? 0.578 6.508 9.357 1.00 93.75 158 SER A O 1
ATOM 1136 N N . VAL A 1 159 ? -0.897 5.382 10.620 1.00 95.06 159 VAL A N 1
ATOM 1137 C CA . VAL A 1 159 ? -1.045 4.259 9.680 1.00 95.06 159 VAL A CA 1
ATOM 1138 C C . VAL A 1 159 ? -1.655 4.713 8.350 1.00 95.06 159 VAL A C 1
ATOM 1140 O O . VAL A 1 159 ? -1.209 4.279 7.286 1.00 95.06 159 VAL A O 1
ATOM 1143 N N . LEU A 1 160 ? -2.635 5.622 8.391 1.00 95.50 160 LEU A N 1
ATOM 1144 C CA . LEU A 1 160 ? -3.163 6.253 7.179 1.00 95.50 160 LEU A CA 1
ATOM 1145 C C . LEU A 1 160 ? -2.066 7.025 6.425 1.00 95.50 160 LEU A C 1
ATOM 1147 O O . LEU A 1 160 ? -1.923 6.844 5.217 1.00 95.50 160 LEU A O 1
ATOM 1151 N N . ALA A 1 161 ? -1.261 7.823 7.131 1.00 95.38 161 ALA A N 1
ATOM 1152 C CA . ALA A 1 161 ? -0.169 8.582 6.522 1.00 95.38 161 ALA A CA 1
ATOM 1153 C C . ALA A 1 161 ? 0.902 7.674 5.879 1.00 95.38 161 ALA A C 1
ATOM 1155 O O . ALA A 1 161 ? 1.410 7.985 4.801 1.00 95.38 161 ALA A O 1
ATOM 1156 N N . ASP A 1 162 ? 1.220 6.530 6.494 1.00 96.38 162 ASP A N 1
ATOM 1157 C CA . ASP A 1 162 ? 2.124 5.515 5.933 1.00 96.38 162 ASP A CA 1
ATOM 1158 C C . ASP A 1 162 ? 1.585 4.937 4.610 1.00 96.38 162 ASP A C 1
ATOM 1160 O O . ASP A 1 162 ? 2.313 4.822 3.619 1.00 96.38 162 ASP A O 1
ATOM 1164 N N . LEU A 1 163 ? 0.286 4.621 4.556 1.00 98.00 163 LEU A N 1
ATOM 1165 C CA . LEU A 1 163 ? -0.371 4.142 3.336 1.00 98.00 163 LEU A CA 1
ATOM 1166 C C . LEU A 1 163 ? -0.384 5.210 2.232 1.00 98.00 163 LEU A C 1
ATOM 1168 O O . LEU A 1 163 ? -0.119 4.902 1.068 1.00 98.00 163 LEU A O 1
ATOM 1172 N N . GLU A 1 164 ? -0.650 6.469 2.580 1.00 97.00 164 GLU A N 1
ATOM 1173 C CA . GLU A 1 164 ? -0.573 7.599 1.647 1.00 97.00 164 GLU A CA 1
ATOM 1174 C C . GLU A 1 164 ? 0.853 7.789 1.104 1.00 97.00 164 GLU A C 1
ATOM 1176 O O . GLU A 1 164 ? 1.034 8.014 -0.096 1.00 97.00 164 GLU A O 1
ATOM 1181 N N . ALA A 1 165 ? 1.881 7.618 1.942 1.00 97.00 165 ALA A N 1
ATOM 1182 C CA . ALA A 1 165 ? 3.279 7.682 1.521 1.00 97.00 165 ALA A CA 1
ATOM 1183 C C . ALA A 1 165 ? 3.645 6.558 0.534 1.00 97.00 165 ALA A C 1
ATOM 1185 O O . ALA A 1 165 ? 4.324 6.812 -0.467 1.00 97.00 165 ALA A O 1
ATOM 1186 N N . VAL A 1 166 ? 3.149 5.333 0.753 1.00 97.94 166 VAL A N 1
ATOM 1187 C CA . VAL A 1 166 ? 3.296 4.225 -0.208 1.00 97.94 166 VAL A CA 1
ATOM 1188 C C . VAL A 1 166 ? 2.676 4.589 -1.561 1.00 97.94 166 VAL A C 1
ATOM 1190 O O . VAL A 1 166 ? 3.326 4.449 -2.603 1.00 97.94 166 VAL A O 1
ATOM 1193 N N . LEU A 1 167 ? 1.439 5.095 -1.554 1.00 97.62 167 LEU A N 1
ATOM 1194 C CA . LEU A 1 167 ? 0.716 5.491 -2.766 1.00 97.62 167 LEU A CA 1
ATOM 1195 C C . LEU A 1 167 ? 1.406 6.647 -3.504 1.00 97.62 167 LEU A C 1
ATOM 1197 O O . LEU A 1 167 ? 1.435 6.659 -4.736 1.00 97.62 167 LEU A O 1
ATOM 1201 N N . ALA A 1 168 ? 2.012 7.584 -2.774 1.00 95.81 168 ALA A N 1
ATOM 1202 C CA . ALA A 1 168 ? 2.793 8.678 -3.344 1.00 95.81 168 ALA A CA 1
ATOM 1203 C C . ALA A 1 168 ? 4.131 8.209 -3.943 1.00 95.81 168 ALA A C 1
ATOM 1205 O O . ALA A 1 168 ? 4.631 8.806 -4.904 1.00 95.81 168 ALA A O 1
ATOM 1206 N N . ARG A 1 169 ? 4.736 7.143 -3.403 1.00 96.00 169 ARG A N 1
ATOM 1207 C CA . ARG A 1 169 ? 6.003 6.590 -3.906 1.00 96.00 169 ARG A CA 1
ATOM 1208 C C . ARG A 1 169 ? 5.819 5.758 -5.173 1.00 96.00 169 ARG A C 1
ATOM 1210 O O . ARG A 1 169 ? 6.640 5.869 -6.082 1.00 96.00 169 ARG A O 1
ATOM 1217 N N . TYR A 1 170 ? 4.748 4.972 -5.267 1.00 97.06 170 TYR A N 1
ATOM 1218 C CA . TYR A 1 170 ? 4.480 4.080 -6.402 1.00 97.06 170 TYR A CA 1
ATOM 1219 C C . TYR A 1 170 ? 4.656 4.716 -7.803 1.00 97.06 170 TYR A C 1
ATOM 1221 O O . TYR A 1 170 ? 5.458 4.190 -8.580 1.00 97.06 170 TYR A O 1
ATOM 1229 N N . PRO A 1 171 ? 4.032 5.865 -8.145 1.00 95.50 171 PRO A N 1
ATOM 1230 C CA . PRO A 1 171 ? 4.147 6.454 -9.486 1.00 95.50 171 PRO A CA 1
ATOM 1231 C C . PRO A 1 171 ? 5.509 7.074 -9.800 1.00 95.50 171 PRO A C 1
ATOM 1233 O O . PRO A 1 171 ? 5.736 7.508 -10.933 1.00 95.50 171 PRO A O 1
ATOM 1236 N N . GLN A 1 172 ? 6.399 7.164 -8.810 1.00 95.38 172 GLN A N 1
ATOM 1237 C CA . GLN A 1 172 ? 7.784 7.589 -9.005 1.00 95.38 172 GLN A CA 1
ATOM 1238 C C . GLN A 1 172 ? 8.686 6.410 -9.393 1.00 95.38 172 GLN A C 1
ATOM 1240 O O . GLN A 1 172 ? 9.739 6.624 -9.986 1.00 95.38 172 GLN A O 1
ATOM 1245 N N . LEU A 1 173 ? 8.275 5.180 -9.071 1.00 96.19 173 LEU A N 1
ATOM 1246 C CA . LEU A 1 173 ? 9.001 3.951 -9.391 1.00 96.19 173 LEU A CA 1
ATOM 1247 C C . LEU A 1 173 ? 8.447 3.291 -10.658 1.00 96.19 173 LEU A C 1
ATOM 1249 O O . LEU A 1 173 ? 9.220 2.870 -11.514 1.00 96.19 173 LEU A O 1
ATOM 1253 N N . PHE A 1 174 ? 7.121 3.245 -10.808 1.00 96.69 174 PHE A N 1
ATOM 1254 C CA . PHE A 1 174 ? 6.451 2.487 -11.863 1.00 96.69 174 PHE A CA 1
ATOM 1255 C C . PHE A 1 174 ? 5.656 3.369 -12.825 1.00 96.69 174 PHE A C 1
ATOM 1257 O O . PHE A 1 174 ? 5.054 4.375 -12.447 1.00 96.69 174 PHE A O 1
ATOM 1264 N N . GLU A 1 175 ? 5.633 2.965 -14.090 1.00 95.25 175 GLU A N 1
ATOM 1265 C CA . GLU A 1 175 ? 4.720 3.488 -15.094 1.00 95.25 175 GLU A CA 1
ATOM 1266 C C . GLU A 1 175 ? 3.361 2.804 -14.965 1.00 95.25 175 GLU A C 1
ATOM 1268 O O . GLU A 1 175 ? 3.225 1.599 -15.190 1.00 95.25 175 GLU A O 1
ATOM 1273 N N . ASP A 1 176 ? 2.342 3.593 -14.651 1.00 93.69 176 ASP A N 1
ATOM 1274 C CA . ASP A 1 176 ? 0.941 3.200 -14.687 1.00 93.69 176 ASP A CA 1
ATOM 1275 C C . ASP A 1 176 ? 0.141 4.367 -15.281 1.00 93.69 176 ASP A C 1
ATOM 1277 O O . ASP A 1 176 ? 0.086 5.463 -14.714 1.00 93.69 176 ASP A O 1
ATOM 1281 N N . ALA A 1 177 ? -0.414 4.150 -16.476 1.00 86.19 177 ALA A N 1
ATOM 1282 C CA . ALA A 1 177 ? -1.153 5.178 -17.205 1.00 86.19 177 ALA A CA 1
ATOM 1283 C C . ALA A 1 177 ? -2.400 5.622 -16.429 1.00 86.19 177 ALA A C 1
ATOM 1285 O O . ALA A 1 177 ? -2.664 6.816 -16.323 1.00 86.19 177 ALA A O 1
ATOM 1286 N N . ASP A 1 178 ? -3.097 4.667 -15.815 1.00 84.38 178 ASP A N 1
ATOM 1287 C CA . ASP A 1 178 ? -4.341 4.890 -15.077 1.00 84.38 178 ASP A CA 1
ATOM 1288 C C . ASP A 1 178 ? -4.084 5.689 -13.786 1.00 84.38 178 ASP A C 1
ATOM 1290 O O . ASP A 1 178 ? -4.898 6.500 -13.355 1.00 84.38 178 ASP A O 1
ATOM 1294 N N . TRP A 1 179 ? -2.879 5.558 -13.220 1.00 87.50 179 TRP A N 1
ATOM 1295 C CA . TRP A 1 179 ? -2.472 6.259 -11.999 1.00 87.50 179 TRP A CA 1
ATOM 1296 C C . TRP A 1 179 ? -2.349 7.778 -12.152 1.00 87.50 179 TRP A C 1
ATOM 1298 O O . TRP A 1 179 ? -2.554 8.529 -11.191 1.00 87.50 179 TRP A O 1
ATOM 1308 N N . SER A 1 180 ? -1.962 8.229 -13.349 1.00 69.12 180 SER A N 1
ATOM 1309 C CA . SER A 1 180 ? -1.702 9.644 -13.641 1.00 69.12 180 SER A CA 1
ATOM 1310 C C . SER A 1 180 ? -2.963 10.383 -14.095 1.00 69.12 180 SER A C 1
ATOM 1312 O O . SER A 1 180 ? -3.082 11.582 -13.848 1.00 69.12 180 SER A O 1
ATOM 1314 N N . GLU A 1 181 ? -3.908 9.688 -14.735 1.00 60.59 181 GLU A N 1
ATOM 1315 C CA . GLU A 1 181 ? -5.164 10.300 -15.194 1.00 60.59 181 GLU A CA 1
ATOM 1316 C C . GLU A 1 181 ? -6.111 10.612 -14.025 1.00 60.59 181 GLU A C 1
ATOM 1318 O O . GLU A 1 181 ? -6.762 11.658 -14.018 1.00 60.59 181 GLU A O 1
ATOM 1323 N N . ASP A 1 182 ? -6.096 9.780 -12.983 1.00 57.19 182 ASP A N 1
ATOM 1324 C CA . ASP A 1 182 ? -6.918 9.929 -11.776 1.00 57.19 182 ASP A CA 1
ATOM 1325 C C . ASP A 1 182 ? -6.621 11.230 -10.985 1.00 57.19 182 ASP A C 1
ATOM 1327 O O . ASP A 1 182 ? -7.521 11.867 -10.439 1.00 57.19 182 ASP A O 1
ATOM 1331 N N . HIS A 1 183 ? -5.373 11.719 -11.024 1.00 51.91 183 HIS A N 1
ATOM 1332 C CA . HIS A 1 183 ? -4.972 12.982 -10.381 1.00 51.91 183 HIS A CA 1
ATOM 1333 C C . HIS A 1 183 ? -5.363 14.242 -11.179 1.00 51.91 183 HIS A C 1
ATOM 1335 O O . HIS A 1 183 ? -5.439 15.326 -10.605 1.00 51.91 183 HIS A O 1
ATOM 1341 N N . ASN A 1 184 ? -5.610 14.129 -12.490 1.00 39.94 184 ASN A N 1
ATOM 1342 C CA . ASN A 1 184 ? -6.038 15.248 -13.346 1.00 39.94 184 ASN A CA 1
ATOM 1343 C C . ASN A 1 184 ? -7.572 15.375 -13.425 1.00 39.94 184 ASN A C 1
ATOM 1345 O O . ASN A 1 184 ? -8.090 16.415 -13.817 1.00 39.94 184 ASN A O 1
ATOM 1349 N N . ALA A 1 185 ? -8.308 14.327 -13.048 1.00 41.00 185 ALA A N 1
ATOM 1350 C CA . ALA A 1 185 ? -9.771 14.325 -13.036 1.00 41.00 185 ALA A CA 1
ATOM 1351 C C . ALA A 1 185 ? -10.389 14.990 -11.787 1.00 41.00 185 ALA A C 1
ATOM 1353 O O . ALA A 1 185 ? -11.596 15.225 -11.763 1.00 41.00 185 ALA A O 1
ATOM 1354 N N . SER A 1 186 ? -9.574 15.316 -10.776 1.00 41.09 186 SER A N 1
ATOM 1355 C CA . SER A 1 186 ? -10.014 15.901 -9.498 1.00 41.09 186 SER A CA 1
ATOM 1356 C C . SER A 1 186 ? -9.558 17.358 -9.281 1.00 41.09 186 SER A C 1
ATOM 1358 O O . SER A 1 186 ? -9.636 17.851 -8.154 1.00 41.09 186 SER A O 1
ATOM 1360 N N . ALA A 1 187 ? -9.076 18.041 -10.330 1.00 34.59 187 ALA A N 1
ATOM 1361 C CA . ALA A 1 187 ? -8.611 19.436 -10.295 1.00 34.59 187 ALA A CA 1
ATOM 1362 C C . ALA A 1 187 ? -9.610 20.426 -10.918 1.00 34.59 187 ALA A C 1
ATOM 1364 O O . ALA A 1 187 ? -10.231 20.087 -11.952 1.00 34.59 187 ALA A O 1
#